Protein AF-A0A2G9S555-F1 (afdb_monomer_lite)

Foldseek 3Di:
DVVLVVCCVPVVDHSVVVVVQDADAEDPDDLVCQPHPNQALSYEYEDEPVRLVVQLDQPRLLSLLSSLLRHAYAYDYDPVPPVQDFDACQSVVLSNHLRDDGRLVFLDPNNQVQVQQCVPPPNPSDDDQDPLSNDSQDDLQDLVSLPPFFKKKKKKWFFKKAQFDDDDDAQFFKKKKKWKDHRPLQTDIDIFDTHPRDPGIDGGDGDMDIGIGSCLSTIKIKMWMWGQDPVRDTHTGWMAIHRSVPDDAAWDWGFTAHSSRHGDPRITITMGMDMDGLCPPVCVVLSVLLSVLSVLLVVLVVVLVVCVVVVHPDPVSVVSVVVNVVSVVVSVVSVVVVVVVVVVVVVVVVVVVVVVD

Radius of gyration: 24.09 Å; chains: 1; bounding box: 72×57×57 Å

Sequence (357 aa):
MQEGKIMERRKKIALELSELVVYCRPVPFDEEKIGTEKACYRDMSSFPETKAEKYANRSKGKKFLQYNRRQLSRVYPKGQRLDSSNYDPLAMWICGSQLVALNFQTPDKPMQLNQALFTLGGQCGYVLQPDIMRDDIFDPFDKNSLKIVEPITVQIQILGARHLPKNGRSIVCPFVEVEVCGSEFDNSKNKSDVVADNGLNPVWLMKEFVFDINNPEFAFLRFVVYEEDMFSDPNFLAQATFPVKALKTGYRSVPLRNSYSEELELAALLVHIEIANAKEEDDENLYTSIQQLRDRASELSNQVSSYERANNCDSRYQQRLDELRAAQERLLELTEVRNRKLMEKKRRDRQLMNKRN

Secondary structure (DSSP, 8-state):
-HHHHHHHHHH---HHHHTT-SS-EE----GGGTTSTT--TTEEEEEEHHHHTTTSSTTTHHHHHHHHTTSEEEEE--TT-TT-PPP-SHHHHHTT-SEE---TT--SHHHHHHHHHTTGGGGSS--PPPGGGGSTT--TT-GGG-TT---EEEEEEEEEEES----SSSPP-EEEEEEEEESTTT-EEEEPPPPTT-SSS-B---PEEEEEES-GGGEEEEEEEEEE-TTS-EEEEEEEEEEGGG---EEEEEEEE-TTSPEEEEEEEEEEEEEEETT-TTTHHHHHHHHHHHHHHHHHHHHHHHHHHTT--SHHHHHHHHHHHHHHHHHHHHHHHHHHHHHHHHHHHHHHHHT--

InterPro domains:
  IPR000008 C2 domain [PF00168] (154-250)
  IPR000008 C2 domain [PS50004] (133-258)
  IPR000008 C2 domain [SM00239] (153-256)
  IPR001192 Phosphoinositide phospholipase C family [PR00390] (72-93)
  IPR001192 Phosphoinositide phospholipase C family [PR00390] (93-111)
  IPR001192 Phosphoinositide phospholipase C family [PR00390] (242-252)
  IPR001192 Phosphoinositide phospholipase C family [PTHR10336] (8-276)
  IPR001711 Phospholipase C, phosphatidylinositol-specific, Y domain [PF00387] (17-131)
  IPR001711 Phospholipase C, phosphatidylinositol-specific, Y domain [PS50008] (17-134)
  IPR001711 Phospholipase C, phosphatidylinositol-specific, Y domain [SM00149] (17-134)
  IPR017946 PLC-like phosphodiesterase, TIM beta/alpha-barrel domain superfamily [G3DSA:3.20.20.190] (2-143)
  IPR017946 PLC-like phosphodiesterase, TIM beta/alpha-barrel domain superfamily [SSF51695] (4-143)
  IPR035892 C2 domain superfamily [G3DSA:2.60.40.150] (146-315)
  IPR035892 C2 domain superfamily [SSF49562] (153-275)

Organism: Aquarana catesbeiana (NCBI:txid8400)

pLDDT: mean 91.39, std 9.78, range [44.88, 98.88]

Structure (mmCIF, N/CA/C/O backbone):
data_AF-A0A2G9S555-F1
#
_entry.id   AF-A0A2G9S555-F1
#
loop_
_atom_site.group_PDB
_atom_site.id
_atom_site.type_symbol
_atom_site.label_atom_id
_atom_site.label_alt_id
_atom_site.label_comp_id
_atom_site.label_asym_id
_atom_site.label_entity_id
_atom_site.label_seq_id
_atom_site.pdbx_PDB_ins_code
_atom_site.Cartn_x
_atom_site.Cartn_y
_atom_site.Cartn_z
_atom_site.occupancy
_atom_site.B_iso_or_equiv
_atom_site.auth_seq_id
_atom_site.auth_comp_id
_atom_site.auth_asym_id
_atom_site.auth_atom_id
_atom_site.pdbx_PDB_model_num
ATOM 1 N N . MET A 1 1 ? -41.615 6.292 23.939 1.00 52.19 1 MET A N 1
ATOM 2 C CA . MET A 1 1 ? -42.255 7.595 23.624 1.00 52.19 1 MET A CA 1
ATOM 3 C C . MET A 1 1 ? -41.675 8.775 24.422 1.00 52.19 1 MET A C 1
ATOM 5 O O . MET A 1 1 ? -41.500 9.843 23.850 1.00 52.19 1 MET A O 1
ATOM 9 N N . GLN A 1 2 ? -41.347 8.618 25.714 1.00 54.16 2 GLN A N 1
ATOM 10 C CA . GLN A 1 2 ? -40.832 9.718 26.552 1.00 54.16 2 GLN A CA 1
ATOM 11 C C . GLN A 1 2 ? -39.331 10.015 26.344 1.00 54.16 2 GLN A C 1
ATOM 13 O O . GLN A 1 2 ? -38.959 11.182 26.276 1.00 54.16 2 GLN A O 1
ATOM 18 N N . GLU A 1 3 ? -38.487 8.997 26.124 1.00 55.47 3 GLU A N 1
ATOM 19 C CA . GLU A 1 3 ? -37.069 9.189 25.750 1.00 55.47 3 GLU A CA 1
ATOM 20 C C . GLU A 1 3 ? -36.891 9.855 24.376 1.00 55.47 3 GLU A C 1
ATOM 22 O O . GLU A 1 3 ? -36.027 10.719 24.220 1.00 55.47 3 GLU A O 1
ATOM 27 N N . GLY A 1 4 ? -37.754 9.526 23.407 1.00 56.09 4 GLY A N 1
ATOM 28 C CA . GLY A 1 4 ? -37.733 10.127 22.067 1.00 56.09 4 GLY A CA 1
ATOM 29 C C . GLY A 1 4 ? -37.921 11.646 22.104 1.00 56.09 4 GLY A C 1
ATOM 30 O O . GLY A 1 4 ? -37.097 12.386 21.574 1.00 56.09 4 GLY A O 1
ATOM 31 N N . LYS A 1 5 ? -38.913 12.124 22.870 1.00 56.00 5 LYS A N 1
ATOM 32 C CA . LYS A 1 5 ? -39.170 13.563 23.070 1.00 56.00 5 LYS A CA 1
ATOM 33 C C . LYS A 1 5 ? -38.036 14.291 23.811 1.00 56.00 5 LYS A C 1
ATOM 35 O O . LYS A 1 5 ? -37.876 15.501 23.656 1.00 56.00 5 LYS A O 1
ATOM 40 N N . ILE A 1 6 ? -37.246 13.588 24.633 1.00 58.44 6 ILE A N 1
ATOM 41 C CA . ILE A 1 6 ? -36.095 14.168 25.350 1.00 58.44 6 ILE A CA 1
ATOM 42 C C . ILE A 1 6 ? -34.893 14.327 24.410 1.00 58.44 6 ILE A C 1
ATOM 44 O O . ILE A 1 6 ? -34.240 15.374 24.438 1.00 58.44 6 ILE A O 1
ATOM 48 N N . MET A 1 7 ? -34.608 13.329 23.565 1.00 56.75 7 MET A N 1
ATOM 49 C CA . MET A 1 7 ? -33.550 13.433 22.549 1.00 56.75 7 MET A CA 1
ATOM 50 C C . MET A 1 7 ? -33.853 14.521 21.521 1.00 56.75 7 MET A C 1
ATOM 52 O O . MET A 1 7 ? -32.969 15.317 21.200 1.00 56.75 7 MET A O 1
ATOM 56 N N . GLU A 1 8 ? -35.106 14.614 21.088 1.00 59.03 8 GLU A N 1
ATOM 57 C CA . GLU A 1 8 ? -35.576 15.624 20.144 1.00 59.03 8 GLU A CA 1
ATOM 58 C C . GLU A 1 8 ? -35.379 17.048 20.685 1.00 59.03 8 GLU A C 1
ATOM 60 O O . GLU A 1 8 ? -34.827 17.912 20.006 1.00 59.03 8 GLU A O 1
ATOM 65 N N . ARG A 1 9 ? -35.693 17.279 21.966 1.00 59.50 9 ARG A N 1
ATOM 66 C CA . ARG A 1 9 ? -35.509 18.589 22.614 1.00 59.50 9 ARG A CA 1
ATOM 67 C C . ARG A 1 9 ? -34.052 18.941 22.917 1.00 59.50 9 ARG A C 1
ATOM 69 O O . ARG A 1 9 ? -33.683 20.107 22.804 1.00 59.50 9 ARG A O 1
ATOM 76 N N . ARG A 1 10 ? -33.218 17.974 23.325 1.00 65.88 10 ARG A N 1
ATOM 77 C CA . ARG A 1 10 ? -31.812 18.235 23.705 1.00 65.88 10 ARG A CA 1
ATOM 78 C C . ARG A 1 10 ? -30.853 18.280 22.522 1.00 65.88 10 ARG A C 1
ATOM 80 O O . ARG A 1 10 ? -29.934 19.091 22.534 1.00 65.88 10 ARG A O 1
ATOM 87 N N . LYS A 1 11 ? -31.023 17.391 21.543 1.00 67.94 11 LYS A N 1
ATOM 88 C CA . LYS A 1 11 ? -30.108 17.261 20.399 1.00 67.94 11 LYS A CA 1
ATOM 89 C C . LYS A 1 11 ? -30.669 17.840 19.103 1.00 67.94 11 LYS A C 1
ATOM 91 O O . LYS A 1 11 ? -29.917 17.921 18.140 1.00 67.94 11 LYS A O 1
ATOM 96 N N . LYS A 1 12 ? -31.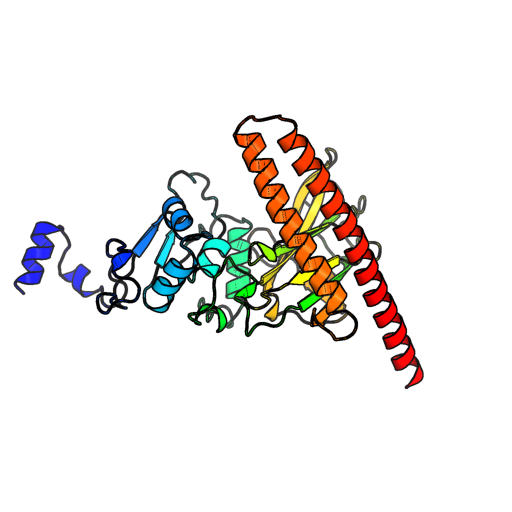942 18.262 19.082 1.00 83.00 12 LYS A N 1
ATOM 97 C CA . LYS A 1 12 ? -32.642 18.727 17.870 1.00 83.00 12 LYS A CA 1
ATOM 98 C C . LYS A 1 12 ? -32.609 17.680 16.747 1.00 83.00 12 LYS A C 1
ATOM 100 O O . LYS A 1 12 ? -32.403 18.018 15.588 1.00 83.00 12 LYS A O 1
ATOM 105 N N . ILE A 1 13 ? -32.767 16.405 17.107 1.00 86.62 13 ILE A N 1
ATOM 106 C CA . ILE A 1 13 ? -32.808 15.280 16.163 1.00 86.62 13 ILE A CA 1
ATOM 107 C C . ILE A 1 13 ? -34.239 14.751 16.130 1.00 86.62 13 ILE A C 1
ATOM 109 O O . ILE A 1 13 ? -34.754 14.359 17.176 1.00 86.62 13 ILE A O 1
ATOM 113 N N . ALA A 1 14 ? -34.855 14.741 14.947 1.00 90.50 14 ALA A N 1
ATOM 114 C CA . ALA A 1 14 ? -36.185 14.174 14.737 1.00 90.50 14 ALA A CA 1
ATOM 115 C C . ALA A 1 14 ? -36.200 12.681 15.098 1.00 90.50 14 ALA A C 1
ATOM 117 O O . ALA A 1 14 ? -35.266 11.943 14.755 1.00 90.50 14 ALA A O 1
ATOM 118 N N . LEU A 1 15 ? -37.244 12.238 15.799 1.00 89.06 15 LEU A N 1
ATOM 119 C CA . LEU A 1 15 ? -37.342 10.859 16.277 1.00 89.06 15 LEU A CA 1
ATOM 120 C C . LEU A 1 15 ? -37.369 9.868 15.108 1.00 89.06 15 LEU A C 1
ATOM 122 O O . LEU A 1 15 ? -36.671 8.860 15.150 1.00 89.06 15 LEU A O 1
ATOM 126 N N . GLU A 1 16 ? -38.080 10.217 14.040 1.00 92.88 16 GLU A N 1
ATOM 127 C CA . GLU A 1 16 ? -38.245 9.422 12.824 1.00 92.88 16 GLU A CA 1
ATOM 128 C C . GLU A 1 16 ? -36.896 9.127 12.160 1.00 92.88 16 GLU A C 1
ATOM 130 O O . GLU A 1 16 ? -36.665 8.024 11.677 1.00 92.88 16 GLU A O 1
ATOM 135 N N . LEU A 1 17 ? -35.967 10.093 12.179 1.00 93.00 17 LEU A N 1
ATOM 136 C CA . LEU A 1 17 ? -34.609 9.891 11.672 1.00 93.00 17 LEU A CA 1
ATOM 137 C C . LEU A 1 17 ? -33.762 9.056 12.642 1.00 93.00 17 LEU A C 1
ATOM 139 O O . LEU A 1 17 ? -32.965 8.223 12.213 1.00 93.00 17 LEU A O 1
ATOM 143 N N . SER A 1 18 ? -33.924 9.267 13.951 1.00 91.50 18 SER A N 1
ATOM 144 C CA . SER A 1 18 ? -33.181 8.525 14.974 1.00 91.50 18 SER A CA 1
ATOM 145 C C . SER A 1 18 ? -33.532 7.035 14.992 1.00 91.50 18 SER A C 1
ATOM 147 O O . SER A 1 18 ? -32.655 6.218 15.270 1.00 91.50 18 SER A O 1
ATOM 149 N N . GLU A 1 19 ? -34.785 6.677 14.716 1.00 93.75 19 GLU A N 1
ATOM 150 C CA . GLU A 1 19 ? -35.260 5.288 14.697 1.00 93.75 19 GLU A CA 1
ATOM 151 C C . GLU A 1 19 ? -34.638 4.459 13.560 1.00 93.75 19 GLU A C 1
ATOM 153 O O . GLU A 1 19 ? -34.523 3.241 13.686 1.00 93.75 19 GLU A O 1
ATOM 158 N N . LEU A 1 20 ? -34.138 5.104 12.497 1.00 96.62 20 LEU A N 1
ATOM 159 C CA . LEU A 1 20 ? -33.436 4.431 11.396 1.00 96.62 20 LEU A CA 1
ATOM 160 C C . LEU A 1 20 ? -32.017 3.960 11.776 1.00 96.62 20 LEU A C 1
ATOM 162 O O . LEU A 1 20 ? -31.426 3.134 11.077 1.00 96.62 20 LEU A O 1
ATOM 166 N N . VAL A 1 21 ? -31.443 4.459 12.877 1.00 96.44 21 VAL A N 1
ATOM 167 C CA . VAL A 1 21 ? -30.054 4.176 13.276 1.00 96.44 21 VAL A CA 1
ATOM 168 C C . VAL A 1 21 ? -29.985 2.953 14.199 1.00 96.44 21 VAL A C 1
ATOM 170 O O . VAL A 1 21 ? -29.925 3.067 15.423 1.00 96.44 21 VAL A O 1
ATOM 173 N N . VAL A 1 22 ? -29.968 1.758 13.599 1.00 96.12 22 VAL A N 1
ATOM 174 C CA . VAL A 1 22 ? -29.965 0.475 14.333 1.00 96.12 22 VAL A CA 1
ATOM 175 C C . VAL A 1 22 ? -28.565 0.056 14.788 1.00 96.12 22 VAL A C 1
ATOM 177 O O . VAL A 1 22 ? -28.326 -0.119 15.986 1.00 96.12 22 VAL A O 1
ATOM 180 N N . TYR A 1 23 ? -27.649 -0.138 13.831 1.00 96.69 23 TYR A N 1
ATOM 181 C CA . TYR A 1 23 ? -26.278 -0.572 14.101 1.00 96.69 23 TYR A CA 1
ATOM 182 C C . TYR A 1 23 ? -25.391 0.634 14.278 1.00 96.69 23 TYR A C 1
ATOM 184 O O . TYR A 1 23 ? -25.252 1.021 15.416 1.00 96.69 23 TYR A O 1
ATOM 192 N N . CYS A 1 24 ? -24.889 1.241 13.199 1.00 97.75 24 CYS A N 1
ATOM 193 C CA . CYS A 1 24 ? -23.917 2.339 13.149 1.00 97.75 24 CYS A CA 1
ATOM 194 C C . CYS A 1 24 ? -24.314 3.604 13.943 1.00 97.75 24 CYS A C 1
ATOM 196 O O . CYS A 1 24 ? -24.547 4.663 13.363 1.00 97.75 24 CYS A O 1
ATOM 198 N N . ARG A 1 25 ? -24.382 3.512 15.275 1.00 97.56 25 ARG A N 1
ATOM 199 C CA . ARG A 1 25 ? -24.760 4.601 16.178 1.00 97.56 25 ARG A CA 1
ATOM 200 C C . ARG A 1 25 ? -23.534 5.477 16.427 1.00 97.56 25 ARG A C 1
ATOM 202 O O . ARG A 1 25 ? -22.590 5.012 17.069 1.00 97.56 25 ARG A O 1
ATOM 209 N N . PRO A 1 26 ? -23.509 6.730 15.944 1.00 96.94 26 PRO A N 1
ATOM 210 C CA . PRO A 1 26 ? -22.349 7.589 16.119 1.00 96.94 26 PRO A CA 1
ATOM 211 C C . PRO A 1 26 ? -22.260 8.075 17.570 1.00 96.94 26 PRO A C 1
ATOM 213 O O . PRO A 1 26 ? -23.149 8.775 18.063 1.00 96.94 26 PRO A O 1
ATOM 216 N N . VAL A 1 27 ? -21.165 7.733 18.249 1.00 96.69 27 VAL A N 1
ATOM 217 C CA . VAL A 1 27 ? -20.887 8.154 19.630 1.00 96.69 27 VAL A CA 1
ATOM 218 C C . VAL A 1 27 ? -19.493 8.778 19.757 1.00 96.69 27 VAL A C 1
ATOM 220 O O . VAL A 1 27 ? -18.599 8.470 18.956 1.00 96.69 27 VAL A O 1
ATOM 223 N N . PRO A 1 28 ? -19.265 9.640 20.767 1.00 97.00 28 PRO A N 1
ATOM 224 C CA . PRO A 1 28 ? -17.921 10.076 21.119 1.00 97.00 28 PRO A CA 1
ATOM 225 C C . PRO A 1 28 ? -17.023 8.874 21.414 1.00 97.00 28 PRO A C 1
ATOM 227 O O . PRO A 1 28 ? -17.419 7.961 22.138 1.00 97.00 28 PRO A O 1
ATOM 230 N N . PHE A 1 29 ? -15.819 8.891 20.849 1.00 97.62 29 PHE A N 1
ATOM 231 C CA . PHE A 1 29 ? -14.823 7.862 21.116 1.00 97.62 29 PHE A CA 1
ATOM 232 C C . PHE A 1 29 ? -14.359 7.920 22.573 1.00 97.62 29 PHE A C 1
ATOM 234 O O . PHE A 1 29 ? -14.045 9.001 23.073 1.00 97.62 29 PHE A O 1
ATOM 241 N N . ASP A 1 30 ? -14.284 6.755 23.208 1.00 95.94 30 ASP A N 1
ATOM 242 C CA . ASP A 1 30 ? -13.906 6.577 24.604 1.00 95.94 30 ASP A CA 1
ATOM 243 C C . ASP A 1 30 ? -12.941 5.389 24.709 1.00 95.94 30 ASP A C 1
ATOM 245 O O . ASP A 1 30 ? -13.324 4.232 24.521 1.00 95.94 30 ASP A O 1
ATOM 249 N N . GLU A 1 31 ? -11.670 5.701 24.955 1.00 95.38 31 GLU A N 1
ATOM 250 C CA . GLU A 1 31 ? -10.574 4.731 24.979 1.00 95.38 31 GLU A CA 1
ATOM 251 C C . GLU A 1 31 ? -10.680 3.767 26.173 1.00 95.38 31 GLU A C 1
ATOM 253 O O . GLU A 1 31 ? -10.271 2.609 26.070 1.00 95.38 31 GLU A O 1
ATOM 258 N N . GLU A 1 32 ? -11.297 4.199 27.278 1.00 95.81 32 GLU A N 1
ATOM 259 C CA . GLU A 1 32 ? -11.425 3.404 28.506 1.00 95.81 32 GLU A CA 1
ATOM 260 C C . GLU A 1 32 ? -12.433 2.258 28.356 1.00 95.81 32 GLU A C 1
ATOM 262 O O . GLU A 1 32 ? -12.350 1.248 29.056 1.00 95.81 32 GLU A O 1
ATOM 267 N N . LYS A 1 33 ? -13.379 2.371 27.415 1.00 95.94 33 LYS A N 1
ATOM 268 C CA . LYS A 1 33 ? -14.368 1.314 27.152 1.00 95.94 33 LYS A CA 1
ATOM 269 C C . LYS A 1 33 ? -13.791 0.126 26.391 1.00 95.94 33 LYS A C 1
ATOM 271 O O . LYS A 1 33 ? -14.386 -0.954 26.427 1.00 95.94 33 LYS A O 1
ATOM 276 N N . ILE A 1 34 ? -12.671 0.300 25.695 1.00 96.50 34 ILE A N 1
ATOM 277 C CA . ILE A 1 34 ? -12.108 -0.717 24.803 1.00 96.50 34 ILE A CA 1
ATOM 278 C C . ILE A 1 34 ? -11.722 -1.968 25.602 1.00 96.50 34 ILE A C 1
ATOM 280 O O . ILE A 1 34 ? -10.878 -1.909 26.499 1.00 96.50 34 ILE A O 1
ATOM 284 N N . GLY A 1 35 ? -12.292 -3.115 25.222 1.00 93.81 35 GLY A N 1
ATOM 285 C CA . GLY A 1 35 ? -12.060 -4.403 25.886 1.00 93.81 35 GLY A CA 1
ATOM 286 C C . GLY A 1 35 ? -12.919 -4.639 27.133 1.00 93.81 35 GLY A C 1
ATOM 287 O O . GLY A 1 35 ? -12.748 -5.651 27.798 1.00 93.81 35 GLY A O 1
ATOM 288 N N . THR A 1 36 ? -13.852 -3.736 27.447 1.00 96.19 36 THR A N 1
ATOM 289 C CA . THR A 1 36 ? -14.771 -3.873 28.589 1.00 96.19 36 THR A CA 1
ATOM 290 C C . THR A 1 36 ? -16.175 -4.283 28.136 1.00 96.19 36 THR A C 1
ATOM 292 O O . THR A 1 36 ? -16.521 -4.212 26.954 1.00 96.19 36 THR A O 1
ATOM 295 N N . GLU A 1 37 ? -17.037 -4.650 29.083 1.00 93.44 37 GLU A N 1
ATOM 296 C CA . GLU A 1 37 ? -18.462 -4.913 28.829 1.00 93.44 37 GLU A CA 1
ATOM 297 C C . GLU A 1 37 ? -19.227 -3.670 28.347 1.00 93.44 37 GLU A C 1
ATOM 299 O O . GLU A 1 37 ? -20.256 -3.793 27.684 1.00 93.44 37 GLU A O 1
ATOM 304 N N . LYS A 1 38 ? -18.697 -2.467 28.617 1.00 94.56 38 LYS A N 1
ATOM 305 C CA . LYS A 1 38 ? -19.286 -1.194 28.175 1.00 94.56 38 LYS A CA 1
ATOM 306 C C . LYS A 1 38 ? -19.129 -0.955 26.668 1.00 94.56 38 LYS A C 1
ATOM 308 O O . LYS A 1 38 ? -19.784 -0.058 26.138 1.00 94.56 38 LYS A O 1
ATOM 313 N N . ALA A 1 39 ? -18.269 -1.709 25.978 1.00 95.62 39 ALA A N 1
ATOM 314 C CA . ALA A 1 39 ? -18.120 -1.622 24.528 1.00 95.62 39 ALA A CA 1
ATOM 315 C C . ALA A 1 39 ? -19.341 -2.234 23.821 1.00 95.62 39 ALA A C 1
ATOM 317 O O . ALA A 1 39 ? -19.578 -3.444 23.876 1.00 95.62 39 ALA A O 1
ATOM 318 N N . CYS A 1 40 ? -20.118 -1.407 23.120 1.00 96.94 40 CYS A N 1
ATOM 319 C CA . CYS A 1 40 ? -21.289 -1.854 22.371 1.00 96.94 40 CYS A CA 1
ATOM 320 C C . CYS A 1 40 ? -20.960 -1.992 20.881 1.00 96.94 40 CYS A C 1
ATOM 322 O O . CYS A 1 40 ? -20.558 -1.019 20.256 1.00 96.94 40 CYS A O 1
ATOM 324 N N . TYR A 1 41 ? -21.201 -3.166 20.287 1.00 97.25 41 TYR A N 1
ATOM 325 C CA . TYR A 1 41 ? -20.906 -3.438 18.868 1.00 97.25 41 TYR A CA 1
ATOM 326 C C . TYR A 1 41 ? -21.725 -2.590 17.878 1.00 97.25 41 TYR A C 1
ATOM 328 O O . TYR A 1 41 ? -21.387 -2.501 16.704 1.00 97.25 41 TYR A O 1
ATOM 336 N N . ARG A 1 42 ? -22.826 -1.985 18.340 1.00 98.00 42 ARG A N 1
ATOM 337 C CA . ARG A 1 42 ? -23.629 -1.037 17.553 1.00 98.00 42 ARG A CA 1
ATOM 338 C C . ARG A 1 42 ? -22.951 0.340 17.523 1.00 98.00 42 ARG A C 1
ATOM 340 O O . ARG A 1 42 ? -22.988 1.062 16.538 1.00 98.00 42 ARG A O 1
ATOM 347 N N . ASP A 1 43 ? -22.262 0.712 18.590 1.00 98.25 43 ASP A N 1
ATOM 348 C CA . ASP A 1 43 ? -21.658 2.034 18.663 1.00 98.25 43 ASP A CA 1
ATOM 349 C C . ASP A 1 43 ? -20.423 2.128 17.766 1.00 98.25 43 ASP A C 1
ATOM 351 O O . ASP A 1 43 ? -19.567 1.241 17.765 1.00 98.25 43 ASP A O 1
ATOM 355 N N . MET A 1 44 ? -20.306 3.237 17.041 1.00 98.50 44 MET A N 1
ATOM 356 C CA . MET A 1 44 ? -19.164 3.537 16.186 1.00 98.50 44 MET A CA 1
ATOM 357 C C . MET A 1 44 ? -18.688 4.976 16.377 1.00 98.50 44 MET A C 1
ATOM 359 O O . MET A 1 44 ? -19.453 5.857 16.780 1.00 98.50 44 MET A O 1
ATOM 363 N N . SER A 1 45 ? -17.428 5.237 16.040 1.00 98.62 45 SER A N 1
ATOM 364 C CA . SER A 1 45 ? -16.845 6.578 16.115 1.00 98.62 45 SER A CA 1
ATOM 365 C C . SER A 1 45 ? -16.222 6.994 14.785 1.00 98.62 45 SER A C 1
ATOM 367 O O . SER A 1 45 ? -15.677 6.179 14.043 1.00 98.62 45 SER A O 1
ATOM 369 N N . SER A 1 46 ? -16.320 8.289 14.478 1.00 98.62 46 SER A N 1
ATOM 370 C CA . SER A 1 46 ? -15.675 8.896 13.312 1.00 98.62 46 SER A CA 1
ATOM 371 C C . SER A 1 46 ? -14.484 9.750 13.739 1.00 98.62 46 SER A C 1
ATOM 373 O O . SER A 1 46 ? -14.550 10.460 14.746 1.00 98.62 46 SER A O 1
ATOM 375 N N . PHE A 1 47 ? -13.409 9.701 12.960 1.00 98.50 47 PHE A N 1
ATOM 376 C CA . PHE A 1 47 ? -12.135 10.344 13.248 1.00 98.50 47 PHE A CA 1
ATOM 377 C C . PHE A 1 47 ? -11.666 11.129 12.018 1.00 98.50 47 PHE A C 1
ATOM 379 O O . PHE A 1 47 ? -11.554 10.540 10.943 1.00 98.50 47 PHE A O 1
ATOM 386 N N . PRO A 1 48 ? -11.345 12.427 12.142 1.00 98.25 48 PRO A N 1
ATOM 387 C CA . PRO A 1 48 ? -10.507 13.066 11.134 1.00 98.25 48 PRO A CA 1
ATOM 388 C C . PRO A 1 48 ? -9.125 12.392 11.130 1.00 98.25 48 PRO A C 1
ATOM 390 O O . PRO A 1 48 ? -8.670 11.953 12.192 1.00 98.25 48 PRO A O 1
ATOM 393 N N . GLU A 1 49 ? -8.446 12.344 9.978 1.00 97.75 49 GLU A N 1
ATOM 394 C CA . GLU A 1 49 ? -7.135 11.677 9.817 1.00 97.75 49 GLU A CA 1
ATOM 395 C C . GLU A 1 49 ? -6.142 12.051 10.935 1.00 97.75 49 GLU A C 1
ATOM 397 O O . GLU A 1 49 ? -5.576 11.178 11.582 1.00 97.75 49 GLU A O 1
ATOM 402 N N . THR A 1 50 ? -6.067 13.336 11.300 1.00 97.31 50 THR A N 1
ATOM 403 C CA . THR A 1 50 ? -5.149 13.858 12.329 1.00 97.31 50 THR A CA 1
ATOM 404 C C . THR A 1 50 ? -5.439 13.343 13.737 1.00 97.31 50 THR A C 1
ATOM 406 O O . THR A 1 50 ? -4.562 13.329 14.602 1.00 97.31 50 THR A O 1
ATOM 409 N N . LYS A 1 51 ? -6.687 12.948 14.015 1.00 97.69 51 LYS A N 1
ATOM 410 C CA . LYS A 1 51 ? -7.060 12.294 15.272 1.00 97.69 51 LYS A CA 1
ATOM 411 C C . LYS A 1 51 ? -6.810 10.793 15.183 1.00 97.69 51 LYS A C 1
ATOM 413 O O . LYS A 1 51 ? -6.366 10.221 16.172 1.00 97.69 51 LYS A O 1
ATOM 418 N N . ALA A 1 52 ? -7.082 10.173 14.037 1.00 97.88 52 ALA A N 1
ATOM 419 C CA . ALA A 1 52 ? -6.837 8.751 13.822 1.00 97.88 52 ALA A CA 1
ATOM 420 C C . ALA A 1 52 ? -5.340 8.411 13.937 1.00 97.88 52 ALA A C 1
ATOM 422 O O . ALA A 1 52 ? -4.997 7.465 14.634 1.00 97.88 52 ALA A O 1
ATOM 423 N N . GLU A 1 53 ? -4.447 9.245 13.395 1.00 97.00 53 GLU A N 1
ATOM 424 C CA . GLU A 1 53 ? -2.979 9.121 13.509 1.00 97.00 53 GLU A CA 1
ATOM 425 C C . GLU A 1 53 ? -2.479 9.084 14.969 1.00 97.00 53 GLU A C 1
ATOM 427 O O . GLU A 1 53 ? -1.491 8.424 15.294 1.00 97.00 53 GLU A O 1
ATOM 432 N N . LYS A 1 54 ? -3.191 9.732 15.903 1.00 97.25 54 LYS A N 1
ATOM 433 C CA . LYS A 1 54 ? -2.865 9.667 17.343 1.00 97.25 54 LYS A CA 1
ATOM 434 C C . LYS A 1 54 ? -3.145 8.298 17.964 1.00 97.25 54 LYS A C 1
ATOM 436 O O . LYS A 1 54 ? -2.617 8.016 19.038 1.00 97.25 54 LYS A O 1
ATOM 441 N N . TYR A 1 55 ? -3.953 7.466 17.311 1.00 97.62 55 TYR A N 1
ATOM 442 C CA . TYR A 1 55 ? -4.255 6.096 17.725 1.00 97.62 55 TYR A CA 1
ATOM 443 C C . TYR A 1 55 ? -3.554 5.057 16.839 1.00 97.62 55 TYR A C 1
ATOM 445 O O . TYR A 1 55 ? -3.110 4.033 17.346 1.00 97.62 55 TYR A O 1
ATOM 453 N N . ALA A 1 56 ? -3.400 5.334 15.544 1.00 97.00 56 ALA A N 1
ATOM 454 C CA . ALA A 1 56 ? -2.711 4.497 14.567 1.00 97.00 56 ALA A CA 1
ATOM 455 C C . ALA A 1 56 ? -1.192 4.746 14.573 1.00 97.00 56 ALA A C 1
ATOM 457 O O . ALA A 1 56 ? -0.618 5.246 13.612 1.00 97.00 56 ALA A O 1
ATOM 458 N N . ASN A 1 57 ? -0.541 4.434 15.694 1.00 95.19 57 ASN A N 1
ATOM 459 C CA . ASN A 1 57 ? 0.911 4.536 15.857 1.00 95.19 57 ASN A CA 1
ATOM 460 C C . ASN A 1 57 ? 1.435 3.460 16.815 1.00 95.19 57 ASN A C 1
ATOM 462 O O . ASN A 1 57 ? 0.654 2.798 17.497 1.00 95.19 57 ASN A O 1
ATOM 466 N N . ARG A 1 58 ? 2.762 3.357 16.947 1.00 93.94 58 ARG A N 1
ATOM 467 C CA . ARG A 1 58 ? 3.449 2.350 17.779 1.00 93.94 58 ARG A CA 1
ATOM 468 C C . ARG A 1 58 ? 2.955 2.246 19.226 1.00 93.94 58 ARG A C 1
ATOM 470 O O . ARG A 1 58 ? 3.037 1.181 19.816 1.00 93.94 58 ARG A O 1
ATOM 477 N N . SER A 1 59 ? 2.456 3.336 19.815 1.00 94.69 59 SER A N 1
ATOM 478 C CA . SER A 1 59 ? 2.021 3.351 21.220 1.00 94.69 59 SER A CA 1
ATOM 479 C C . SER A 1 59 ? 0.578 2.885 21.430 1.00 94.69 59 SER A C 1
ATOM 481 O O . SER A 1 59 ? 0.262 2.299 22.463 1.00 94.69 59 SER A O 1
ATOM 483 N N . LYS A 1 60 ? -0.312 3.157 20.467 1.00 96.69 60 LYS A N 1
ATOM 484 C CA . LYS A 1 60 ? -1.766 2.962 20.614 1.00 96.69 60 LYS A CA 1
ATOM 485 C C . LYS A 1 60 ? -2.378 2.041 19.562 1.00 96.69 60 LYS A C 1
ATOM 487 O O . LYS A 1 60 ? -3.532 1.644 19.716 1.00 96.69 60 LYS A O 1
ATOM 492 N N . GLY A 1 61 ? -1.611 1.647 18.549 1.00 96.75 61 GLY A N 1
ATOM 493 C CA . GLY A 1 61 ? -2.059 0.861 17.402 1.00 96.75 61 GLY A CA 1
ATOM 494 C C . GLY A 1 61 ? -2.734 -0.437 17.805 1.00 96.75 61 GLY A C 1
ATOM 495 O O . GLY A 1 61 ? -3.862 -0.701 17.395 1.00 96.75 61 GLY A O 1
ATOM 496 N N . LYS A 1 62 ? -2.102 -1.194 18.708 1.00 96.44 62 LYS A N 1
ATOM 497 C CA . LYS A 1 62 ? -2.672 -2.423 19.270 1.00 96.44 62 LYS A CA 1
ATOM 498 C C . LYS A 1 62 ? -4.007 -2.190 19.986 1.00 96.44 62 LYS A C 1
ATOM 500 O O . LYS A 1 62 ? -4.948 -2.968 19.829 1.00 96.44 62 LYS A O 1
ATOM 505 N N . LYS A 1 63 ? -4.131 -1.094 20.743 1.00 97.12 63 LYS A N 1
ATOM 506 C CA . LYS A 1 63 ? -5.377 -0.735 21.441 1.00 97.12 63 LYS A CA 1
ATOM 507 C C . LYS A 1 63 ? -6.470 -0.303 20.459 1.00 97.12 63 LYS A C 1
ATOM 509 O O . LYS A 1 63 ? -7.632 -0.663 20.639 1.00 97.12 63 LYS A O 1
ATOM 514 N N . PHE A 1 64 ? -6.105 0.419 19.400 1.00 98.12 64 PHE A N 1
ATOM 515 C CA . PHE A 1 64 ? -7.034 0.808 18.340 1.00 98.12 64 PHE A CA 1
ATOM 516 C C . PHE A 1 64 ? -7.505 -0.401 17.518 1.00 98.12 64 PHE A C 1
ATOM 518 O O . PHE A 1 64 ? -8.691 -0.515 17.215 1.00 98.12 64 PHE A O 1
ATOM 525 N N . LEU A 1 65 ? -6.619 -1.366 17.269 1.00 97.94 65 LEU A N 1
ATOM 526 C CA . LEU A 1 65 ? -6.976 -2.649 16.674 1.00 97.94 65 LEU A CA 1
ATOM 527 C C . LEU A 1 65 ? -7.959 -3.434 17.553 1.00 97.94 65 LEU A C 1
ATOM 529 O O . LEU A 1 65 ? -8.969 -3.923 17.051 1.00 97.94 65 LEU A O 1
ATOM 533 N N . GLN A 1 66 ? -7.735 -3.478 18.872 1.00 97.75 66 GLN A N 1
ATOM 534 C CA . GLN A 1 66 ? -8.677 -4.092 19.815 1.00 97.75 66 GLN A CA 1
ATOM 535 C C . GLN A 1 66 ? -10.075 -3.450 19.741 1.00 97.75 66 GLN A C 1
ATOM 537 O O . GLN A 1 66 ? -11.080 -4.161 19.778 1.00 97.75 66 GLN A O 1
ATOM 542 N N . TYR A 1 67 ? -10.159 -2.122 19.609 1.00 98.12 67 TYR A N 1
ATOM 543 C CA . TYR A 1 67 ? -11.432 -1.426 19.384 1.00 98.12 67 TYR A CA 1
ATOM 544 C C . TYR A 1 67 ? -12.106 -1.890 18.086 1.00 98.12 67 TYR A C 1
ATOM 546 O O . TYR A 1 67 ? -13.282 -2.267 18.096 1.00 98.12 67 TYR A O 1
ATOM 554 N N . ASN A 1 68 ? -11.347 -1.936 16.990 1.00 98.31 68 ASN A N 1
ATOM 555 C CA . ASN A 1 68 ? -11.865 -2.258 15.662 1.00 98.31 68 ASN A CA 1
ATOM 556 C C . ASN A 1 68 ? -12.295 -3.724 15.478 1.00 98.31 68 ASN A C 1
ATOM 558 O O . ASN A 1 68 ? -13.066 -4.030 14.572 1.00 98.31 68 ASN A O 1
ATOM 562 N N . ARG A 1 69 ? -11.881 -4.641 16.360 1.00 97.50 69 ARG A N 1
ATOM 563 C CA . ARG A 1 69 ? -12.399 -6.024 16.359 1.00 97.50 69 ARG A CA 1
ATOM 564 C C . ARG A 1 69 ? -13.868 -6.122 16.760 1.00 97.50 69 ARG A C 1
ATOM 566 O O . ARG A 1 69 ? -14.532 -7.087 16.394 1.00 97.50 69 ARG A O 1
ATOM 573 N N . ARG A 1 70 ? -14.374 -5.154 17.533 1.00 96.88 70 ARG A N 1
ATOM 574 C CA . ARG A 1 70 ? -15.741 -5.181 18.083 1.00 96.88 70 ARG A CA 1
ATOM 575 C C . ARG A 1 70 ? -16.620 -4.030 17.602 1.00 96.88 70 ARG A C 1
ATOM 577 O O . ARG A 1 70 ? -17.836 -4.191 17.564 1.00 96.88 70 ARG A O 1
ATOM 584 N N . GLN A 1 71 ? -16.032 -2.881 17.286 1.00 98.44 71 GLN A N 1
ATOM 585 C CA . GLN A 1 71 ? -16.735 -1.660 16.890 1.00 98.44 71 GLN A CA 1
ATOM 586 C C . GLN A 1 71 ? -16.199 -1.128 15.560 1.00 98.44 71 GLN A C 1
ATOM 588 O O . GLN A 1 71 ? -15.078 -1.434 15.163 1.00 98.44 71 GLN A O 1
ATOM 593 N N . LEU A 1 72 ? -16.998 -0.315 14.868 1.00 98.75 72 LEU A N 1
ATOM 594 C CA . LEU A 1 72 ? -16.578 0.310 13.614 1.00 98.75 72 LEU A CA 1
ATOM 595 C C . LEU A 1 72 ? -15.876 1.648 13.880 1.00 98.75 72 LEU A C 1
ATOM 597 O O . LEU A 1 72 ? -16.370 2.477 14.649 1.00 98.75 72 LEU A O 1
ATOM 601 N N . SER A 1 73 ? -14.771 1.903 13.180 1.00 98.75 73 SER A N 1
ATOM 602 C CA . SER A 1 73 ? -14.209 3.247 13.026 1.00 98.75 73 SER A CA 1
ATOM 603 C C . SER A 1 73 ? -14.379 3.743 11.597 1.00 98.75 73 SER A C 1
ATOM 605 O O . SER A 1 73 ? -14.159 3.010 10.631 1.00 98.75 73 SER A O 1
ATOM 607 N N . ARG A 1 74 ? -14.744 5.023 11.471 1.00 98.88 74 ARG A N 1
ATOM 608 C CA . ARG A 1 74 ? -14.713 5.749 10.200 1.00 98.88 74 ARG A CA 1
ATOM 609 C C . ARG A 1 74 ? -13.627 6.807 10.223 1.00 98.88 74 ARG A C 1
ATOM 611 O O . ARG A 1 74 ? -13.697 7.721 11.041 1.00 98.88 74 ARG A O 1
ATOM 618 N N . VAL A 1 75 ? -12.666 6.720 9.315 1.00 98.81 75 VAL A N 1
ATOM 619 C CA . VAL A 1 75 ? -11.616 7.734 9.143 1.00 98.81 75 VAL A CA 1
ATOM 620 C C . VAL A 1 75 ? -11.932 8.561 7.904 1.00 98.81 75 VAL A C 1
ATOM 622 O O . VAL A 1 75 ? -12.468 8.032 6.934 1.00 98.81 75 VAL A O 1
ATOM 625 N N . TYR A 1 76 ? -11.685 9.869 7.947 1.00 98.62 76 TYR A N 1
ATOM 626 C CA . TYR A 1 76 ? -11.932 10.760 6.812 1.00 98.62 76 TYR A CA 1
ATOM 627 C C . TYR A 1 76 ? -10.864 11.859 6.697 1.00 98.62 76 TYR A C 1
ATOM 629 O O . TYR A 1 76 ? -10.257 12.219 7.715 1.00 98.62 76 TYR A O 1
ATOM 637 N N . PRO A 1 77 ? -10.645 12.414 5.486 1.00 98.38 77 PRO A N 1
ATOM 638 C CA . PRO A 1 77 ? -9.603 13.408 5.258 1.00 98.38 77 PRO A CA 1
ATOM 639 C C . PRO A 1 77 ? -9.819 14.675 6.091 1.00 98.38 77 PRO A C 1
ATOM 641 O O . PRO A 1 77 ? -10.956 15.082 6.352 1.00 98.38 77 PRO A O 1
ATOM 644 N N . LYS A 1 78 ? -8.733 15.329 6.515 1.00 96.88 78 LYS A N 1
ATOM 645 C CA . LYS A 1 78 ? -8.836 16.615 7.229 1.00 96.88 78 LYS A CA 1
ATOM 646 C C . LYS A 1 78 ? -9.369 17.722 6.314 1.00 96.88 78 LYS A C 1
ATOM 648 O O . LYS A 1 78 ? -9.079 17.750 5.121 1.00 96.88 78 LYS A O 1
ATOM 653 N N . GLY A 1 79 ? -10.061 18.700 6.900 1.00 95.25 79 GLY A N 1
ATOM 654 C CA . GLY A 1 79 ? -10.662 19.812 6.152 1.00 95.25 79 GLY A CA 1
ATOM 655 C C . GLY A 1 79 ? -9.664 20.710 5.409 1.00 95.25 79 GLY A C 1
ATOM 656 O O . GLY A 1 79 ? -10.060 21.414 4.492 1.00 95.25 79 GLY A O 1
ATOM 657 N N . GLN A 1 80 ? -8.374 20.684 5.767 1.00 97.00 80 GLN A N 1
ATOM 658 C CA . GLN A 1 80 ? -7.330 21.452 5.076 1.00 97.00 80 GLN A CA 1
ATOM 659 C C . GLN A 1 80 ? -6.965 20.894 3.690 1.00 97.00 80 GLN A C 1
ATOM 661 O O . GLN A 1 80 ? -6.272 21.574 2.939 1.00 97.00 80 GLN A O 1
ATOM 666 N N . ARG A 1 81 ? -7.407 19.681 3.335 1.00 97.00 81 ARG A N 1
ATOM 667 C CA . ARG A 1 81 ? -7.191 19.083 2.007 1.00 97.00 81 ARG A CA 1
ATOM 668 C C . ARG A 1 81 ? -8.205 19.628 1.003 1.00 97.00 81 ARG A C 1
ATOM 670 O O . ARG A 1 81 ? -9.087 18.916 0.532 1.00 97.00 81 ARG A O 1
ATOM 677 N N . LEU A 1 82 ? -8.102 20.928 0.729 1.00 96.69 82 LEU A N 1
ATOM 678 C CA . LEU A 1 82 ? -8.986 21.650 -0.196 1.00 96.69 82 LEU A CA 1
ATOM 679 C C . LEU A 1 82 ? -8.856 21.141 -1.640 1.00 96.69 82 LEU A C 1
ATOM 681 O O . LEU A 1 82 ? -9.803 21.226 -2.414 1.00 96.69 82 LEU A O 1
ATOM 685 N N . ASP A 1 83 ? -7.699 20.569 -1.973 1.00 97.25 83 ASP A N 1
ATOM 686 C CA . ASP A 1 83 ? -7.394 19.904 -3.241 1.00 97.25 83 ASP A CA 1
ATOM 687 C C . ASP A 1 83 ? -8.000 18.496 -3.359 1.00 97.25 83 ASP A C 1
ATOM 689 O O . ASP A 1 83 ? -7.818 17.829 -4.372 1.00 97.25 83 ASP A O 1
ATOM 693 N N . SER A 1 84 ? -8.721 18.032 -2.332 1.00 97.62 84 SER A N 1
ATOM 694 C CA . SER A 1 84 ? -9.232 16.663 -2.231 1.00 97.62 84 SER A CA 1
ATOM 695 C C . SER A 1 84 ? -8.149 15.576 -2.232 1.00 97.62 84 SER A C 1
ATOM 697 O O . SER A 1 84 ? -8.459 14.417 -2.513 1.00 97.62 84 SER A O 1
ATOM 699 N N . SER A 1 85 ? -6.900 15.892 -1.880 1.00 98.31 85 SER A N 1
ATOM 700 C CA . SER A 1 85 ? -5.861 14.871 -1.683 1.00 98.31 85 SER A CA 1
ATOM 701 C C . SER A 1 85 ? -6.287 13.822 -0.650 1.00 98.31 85 SER A C 1
ATOM 703 O O . SER A 1 85 ? -7.083 14.101 0.253 1.00 98.31 85 SER A O 1
ATOM 705 N N . ASN A 1 86 ? -5.762 12.604 -0.759 1.00 98.62 86 ASN A N 1
ATOM 706 C CA . ASN A 1 86 ? -5.993 11.548 0.222 1.00 98.62 86 ASN A CA 1
ATOM 707 C C . ASN A 1 86 ? -4.833 11.405 1.218 1.00 98.62 86 ASN A C 1
ATOM 709 O O . ASN A 1 86 ? -3.689 11.793 0.965 1.00 98.62 86 ASN A O 1
ATOM 713 N N . TYR A 1 87 ? -5.144 10.847 2.387 1.00 98.25 87 TYR A N 1
ATOM 714 C CA . TYR A 1 87 ? -4.158 10.347 3.348 1.00 98.25 87 TYR A CA 1
ATOM 715 C C . TYR A 1 87 ? -3.802 8.890 3.031 1.00 98.25 87 TYR A C 1
ATOM 717 O O . TYR A 1 87 ? -4.498 8.237 2.257 1.00 98.25 87 TYR A O 1
ATOM 725 N N . ASP A 1 88 ? -2.725 8.375 3.629 1.00 97.56 88 ASP A N 1
ATOM 726 C CA . ASP A 1 88 ? -2.338 6.971 3.477 1.00 97.56 88 ASP A CA 1
ATOM 727 C C . ASP A 1 88 ? -3.331 6.044 4.213 1.00 97.56 88 ASP A C 1
ATOM 729 O O . ASP A 1 88 ? -3.434 6.109 5.445 1.00 97.56 88 ASP A O 1
ATOM 733 N N . PRO A 1 89 ? -4.074 5.178 3.498 1.00 98.31 89 PRO A N 1
ATOM 734 C CA . PRO A 1 89 ? -5.054 4.300 4.117 1.00 98.31 89 PRO A CA 1
ATOM 735 C C . PRO A 1 89 ? -4.411 3.108 4.842 1.00 98.31 89 PRO A C 1
ATOM 737 O O . PRO A 1 89 ? -5.047 2.541 5.734 1.00 98.31 89 PRO A O 1
ATOM 740 N N . LEU A 1 90 ? -3.163 2.736 4.518 1.00 97.94 90 LEU A N 1
ATOM 741 C CA . LEU A 1 90 ? -2.503 1.548 5.073 1.00 97.94 90 LEU A CA 1
ATOM 742 C C . LEU A 1 90 ? -2.348 1.645 6.591 1.00 97.94 90 LEU A C 1
ATOM 744 O O . LEU A 1 90 ? -2.657 0.685 7.297 1.00 97.94 90 LEU A O 1
ATOM 748 N N . ALA A 1 91 ? -1.971 2.823 7.098 1.00 96.19 91 ALA A N 1
ATOM 749 C CA . ALA A 1 91 ? -1.841 3.089 8.532 1.00 96.19 91 ALA A CA 1
ATOM 750 C C . ALA A 1 91 ? -3.158 2.862 9.302 1.00 96.19 91 ALA A C 1
ATOM 752 O O . ALA A 1 91 ? -3.152 2.427 10.456 1.00 96.19 91 ALA A O 1
ATOM 753 N N . MET A 1 92 ? -4.299 3.116 8.656 1.00 98.50 92 MET A N 1
ATOM 754 C CA . MET A 1 92 ? -5.623 2.930 9.253 1.00 98.50 92 MET A CA 1
ATOM 755 C C . MET A 1 92 ? -6.087 1.478 9.140 1.00 98.50 92 MET A C 1
ATOM 757 O O . MET A 1 92 ? -6.575 0.913 10.124 1.00 98.50 92 MET A O 1
ATOM 761 N N . TRP A 1 93 ? -5.904 0.859 7.970 1.00 98.62 93 TRP A N 1
ATOM 762 C CA . TRP A 1 93 ? -6.287 -0.531 7.738 1.00 98.62 93 TRP A CA 1
ATOM 763 C C . TRP A 1 93 ? -5.488 -1.505 8.603 1.00 98.62 93 TRP A C 1
ATOM 765 O O . TRP A 1 93 ? -6.105 -2.396 9.177 1.00 98.62 93 TRP A O 1
ATOM 775 N N . ILE A 1 94 ? -4.170 -1.325 8.785 1.00 97.81 94 ILE A N 1
ATOM 776 C CA . ILE A 1 94 ? -3.367 -2.225 9.637 1.00 97.81 94 ILE A CA 1
ATOM 777 C C . ILE A 1 94 ? -3.808 -2.169 11.109 1.00 97.81 94 ILE A C 1
ATOM 779 O O . ILE A 1 94 ? -3.722 -3.159 11.831 1.00 97.81 94 ILE A O 1
ATOM 783 N N . CYS A 1 95 ? -4.378 -1.042 11.549 1.00 98.19 95 CYS A N 1
ATOM 784 C CA . CYS A 1 95 ? -5.008 -0.913 12.865 1.00 98.19 95 CYS A CA 1
ATOM 785 C C . CYS A 1 95 ? -6.482 -1.363 12.880 1.00 98.19 95 CYS A C 1
ATOM 787 O O . CYS A 1 95 ? -7.210 -1.077 13.830 1.00 98.19 95 CYS A O 1
ATOM 789 N N . GLY A 1 96 ? -6.949 -2.041 11.832 1.00 98.12 96 GLY A N 1
ATOM 790 C CA . GLY A 1 96 ? -8.277 -2.641 11.731 1.00 98.12 96 GLY A CA 1
ATOM 791 C C . GLY A 1 96 ? -9.405 -1.684 11.350 1.00 98.12 96 GLY A C 1
ATOM 792 O O . GLY A 1 96 ? -10.559 -2.114 11.341 1.00 98.12 96 GLY A O 1
ATOM 793 N N . SER A 1 97 ? -9.127 -0.413 11.041 1.00 98.56 97 SER A N 1
ATOM 794 C CA . SER A 1 97 ? -10.185 0.531 10.669 1.00 98.56 97 SER A CA 1
ATOM 795 C C . SER A 1 97 ? -10.886 0.087 9.385 1.00 98.56 97 SER A C 1
ATOM 797 O O . SER A 1 97 ? -10.232 -0.238 8.397 1.00 98.56 97 SER A O 1
ATOM 799 N N . GLN A 1 98 ? -12.218 0.046 9.407 1.00 98.62 98 GLN A N 1
ATOM 800 C CA . GLN A 1 98 ? -13.019 -0.574 8.350 1.00 98.62 98 GLN A CA 1
ATOM 801 C C . GLN A 1 98 ? -13.532 0.456 7.340 1.00 98.62 98 GLN A C 1
ATOM 803 O O . GLN A 1 98 ? -13.545 0.200 6.141 1.00 98.62 98 GLN A O 1
ATOM 808 N N . LEU A 1 99 ? -13.950 1.634 7.817 1.00 98.75 99 LEU A N 1
ATOM 809 C CA . LEU A 1 99 ? -14.550 2.684 6.991 1.00 98.75 99 LEU A CA 1
ATOM 810 C C . LEU A 1 99 ? -13.534 3.808 6.744 1.00 98.75 99 LEU A C 1
ATOM 812 O O . LEU A 1 99 ? -13.703 4.941 7.200 1.00 98.75 99 LEU A O 1
ATOM 816 N N . VAL A 1 100 ? -12.453 3.479 6.041 1.00 98.75 100 VAL A N 1
ATOM 817 C CA . VAL A 1 100 ? -11.387 4.421 5.667 1.00 98.75 100 VAL A CA 1
ATOM 818 C C . VAL A 1 100 ? -11.835 5.201 4.431 1.00 98.75 100 VAL A C 1
ATOM 820 O O . VAL A 1 100 ? -11.647 4.769 3.298 1.00 98.75 100 VAL A O 1
ATOM 823 N N . ALA A 1 101 ? -12.526 6.320 4.652 1.00 98.69 101 ALA A N 1
ATOM 824 C CA . ALA A 1 101 ? -13.106 7.117 3.580 1.00 98.69 101 ALA A CA 1
ATOM 825 C C . ALA A 1 101 ? -12.026 7.936 2.867 1.00 98.69 101 ALA A C 1
ATOM 827 O O . ALA A 1 101 ? -11.264 8.658 3.515 1.00 98.69 101 ALA A O 1
ATOM 828 N N . LEU A 1 102 ? -12.026 7.850 1.539 1.00 98.75 102 LEU A N 1
ATOM 829 C CA . LEU A 1 102 ? -11.132 8.560 0.630 1.00 98.75 102 LEU A CA 1
ATOM 830 C C . LEU A 1 102 ? -11.953 9.369 -0.389 1.00 98.75 102 LEU A C 1
ATOM 832 O O . LEU A 1 102 ? -13.118 9.068 -0.651 1.00 98.75 102 LEU A O 1
ATOM 836 N N . ASN A 1 103 ? -11.336 10.385 -0.976 1.00 98.62 103 ASN A N 1
ATOM 837 C CA . ASN A 1 103 ? -11.853 11.202 -2.065 1.00 98.62 103 ASN A CA 1
ATOM 838 C C . ASN A 1 103 ? -11.675 10.460 -3.400 1.00 98.62 103 ASN A C 1
ATOM 840 O O . ASN A 1 103 ? -10.593 10.485 -3.985 1.00 98.62 103 ASN A O 1
ATOM 844 N N . PHE A 1 104 ? -12.728 9.782 -3.868 1.00 98.38 104 PHE A N 1
ATOM 845 C CA . PHE A 1 104 ? -12.718 8.948 -5.085 1.00 98.38 104 PHE A CA 1
ATOM 846 C C . PHE A 1 104 ? -12.393 9.715 -6.371 1.00 98.38 104 PHE A C 1
ATOM 848 O O . PHE A 1 104 ? -11.895 9.127 -7.326 1.00 98.38 104 PHE A O 1
ATOM 855 N N . GLN A 1 105 ? -12.654 11.020 -6.395 1.00 98.06 105 GLN A N 1
ATOM 856 C CA . GLN A 1 105 ? -12.365 11.890 -7.532 1.00 98.06 105 GLN A CA 1
ATOM 857 C C . GLN A 1 105 ? -10.865 12.141 -7.754 1.00 98.06 105 GLN A C 1
ATOM 859 O O . GLN A 1 105 ? -10.488 12.653 -8.808 1.00 98.06 105 GLN A O 1
ATOM 864 N N . THR A 1 106 ? -10.017 11.817 -6.772 1.00 98.44 106 THR A N 1
ATOM 865 C CA . THR A 1 106 ? -8.585 12.126 -6.802 1.00 98.44 106 THR A CA 1
ATOM 866 C C . THR A 1 106 ? -7.781 10.892 -7.228 1.00 98.44 106 THR A C 1
ATOM 868 O O . THR A 1 106 ? -7.787 9.889 -6.510 1.00 98.44 106 THR A O 1
ATOM 871 N N . PRO A 1 107 ? -7.059 10.939 -8.363 1.00 97.81 107 PRO A N 1
ATOM 872 C CA . PRO A 1 107 ? -6.308 9.802 -8.900 1.00 97.81 107 PRO A CA 1
ATOM 873 C C . PRO A 1 107 ? -4.920 9.653 -8.249 1.00 97.81 107 PRO A C 1
ATOM 875 O O . PRO A 1 107 ? -3.888 9.665 -8.922 1.00 97.81 107 PRO A O 1
ATOM 878 N N . ASP A 1 108 ? -4.882 9.554 -6.922 1.00 98.19 108 ASP A N 1
ATOM 879 C CA . ASP A 1 108 ? -3.646 9.452 -6.146 1.00 98.19 108 ASP A CA 1
ATOM 880 C C . ASP A 1 108 ? -3.332 8.016 -5.690 1.00 98.19 108 ASP A C 1
ATOM 882 O O . ASP A 1 108 ? -4.122 7.078 -5.838 1.00 98.19 108 ASP A O 1
ATOM 886 N N . LYS A 1 109 ? -2.126 7.820 -5.141 1.00 98.44 109 LYS A N 1
ATOM 887 C CA . LYS A 1 109 ? -1.661 6.515 -4.645 1.00 98.44 109 LYS A CA 1
ATOM 888 C C . LYS A 1 109 ? -2.635 5.876 -3.634 1.00 98.44 109 LYS A C 1
ATOM 890 O O . LYS A 1 109 ? -2.918 4.689 -3.802 1.00 98.44 109 LYS A O 1
ATOM 895 N N . PRO A 1 110 ? -3.179 6.597 -2.631 1.00 98.69 110 PRO A N 1
ATOM 896 C CA . PRO A 1 110 ? -4.227 6.072 -1.754 1.00 98.69 110 PRO A CA 1
ATOM 897 C C . PRO A 1 110 ? -5.421 5.468 -2.493 1.00 98.69 110 PRO A C 1
ATOM 899 O O . PRO A 1 110 ? -5.842 4.358 -2.167 1.00 98.69 110 PRO A O 1
ATOM 902 N N . MET A 1 111 ? -5.945 6.155 -3.513 1.00 98.62 111 MET A N 1
ATOM 903 C CA . MET A 1 111 ? -7.080 5.647 -4.284 1.00 98.62 111 MET A CA 1
ATOM 904 C C . MET A 1 111 ? -6.715 4.400 -5.097 1.00 98.62 111 MET A C 1
ATOM 906 O O . MET A 1 111 ? -7.506 3.462 -5.203 1.00 98.62 111 MET A O 1
ATOM 910 N N . GLN A 1 112 ? -5.491 4.341 -5.617 1.00 98.69 112 GLN A N 1
ATOM 911 C CA . GLN A 1 112 ? -4.984 3.180 -6.351 1.00 98.69 112 GLN A CA 1
ATOM 912 C C . GLN A 1 112 ? -4.799 1.958 -5.431 1.00 98.69 112 GLN A C 1
ATOM 914 O O . GLN A 1 112 ? -5.182 0.851 -5.806 1.00 98.69 112 GLN A O 1
ATOM 919 N N . LEU A 1 113 ? -4.303 2.156 -4.202 1.00 98.62 113 LEU A N 1
ATOM 920 C CA . LEU A 1 113 ? -4.245 1.114 -3.166 1.00 98.62 113 LEU A CA 1
ATOM 921 C C . LEU A 1 113 ? -5.644 0.639 -2.757 1.00 98.62 113 LEU A C 1
ATOM 923 O O . LEU A 1 113 ? -5.870 -0.559 -2.613 1.00 98.62 113 LEU A O 1
ATOM 927 N N . ASN A 1 114 ? -6.593 1.566 -2.610 1.00 98.62 114 ASN A N 1
ATOM 928 C CA . ASN A 1 114 ? -7.984 1.254 -2.290 1.00 98.62 114 ASN A CA 1
ATOM 929 C C . ASN A 1 114 ? -8.619 0.357 -3.352 1.00 98.62 114 ASN A C 1
ATOM 931 O O . ASN A 1 114 ? -9.139 -0.710 -3.029 1.00 98.62 114 ASN A O 1
ATOM 935 N N . GLN A 1 115 ? -8.515 0.736 -4.625 1.00 98.06 115 GLN A N 1
ATOM 936 C CA . GLN A 1 115 ? -9.029 -0.102 -5.702 1.00 98.06 115 GLN 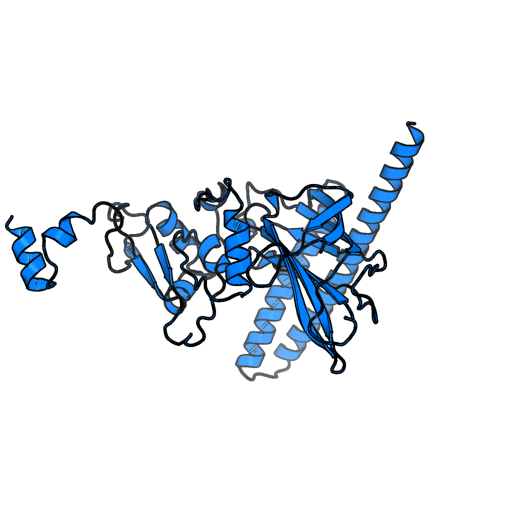A CA 1
ATOM 937 C C . GLN A 1 115 ? -8.329 -1.466 -5.756 1.00 98.06 115 GLN A C 1
ATOM 939 O O . GLN A 1 115 ? -9.003 -2.475 -5.948 1.00 98.06 115 GLN A O 1
ATOM 944 N N . ALA A 1 116 ? -7.012 -1.522 -5.517 1.00 98.12 116 ALA A N 1
ATOM 945 C CA . ALA A 1 116 ? -6.263 -2.777 -5.464 1.00 98.12 116 ALA A CA 1
ATOM 946 C C . ALA A 1 116 ? -6.738 -3.706 -4.337 1.00 98.12 116 ALA A C 1
ATOM 948 O O . ALA A 1 116 ? -6.973 -4.888 -4.588 1.00 98.12 116 ALA A O 1
ATOM 949 N N . LEU A 1 117 ? -6.929 -3.189 -3.118 1.00 98.12 117 LEU A N 1
ATOM 950 C CA . LEU A 1 117 ? -7.441 -3.961 -1.980 1.00 98.12 117 LEU A CA 1
ATOM 951 C C . LEU A 1 117 ? -8.801 -4.573 -2.306 1.00 98.12 117 LEU A C 1
ATOM 953 O O . LEU A 1 117 ? -8.991 -5.778 -2.151 1.00 98.12 117 LEU A O 1
ATOM 957 N N . PHE A 1 118 ? -9.725 -3.757 -2.811 1.00 97.81 118 PHE A N 1
ATOM 958 C CA . PHE A 1 118 ? -11.087 -4.195 -3.101 1.00 97.81 118 PHE A CA 1
ATOM 959 C C . PHE A 1 118 ? -11.213 -5.019 -4.387 1.00 97.81 118 PHE A C 1
ATOM 961 O O . PHE A 1 118 ? -12.306 -5.482 -4.685 1.00 97.81 118 PHE A O 1
ATOM 968 N N . THR A 1 119 ? -10.126 -5.307 -5.116 1.00 95.75 119 THR A N 1
ATOM 969 C CA . THR A 1 119 ? -10.157 -6.395 -6.113 1.00 95.75 119 THR A CA 1
ATOM 970 C C . THR A 1 119 ? -10.335 -7.770 -5.462 1.00 95.75 119 THR A C 1
ATOM 972 O O . THR A 1 119 ? -10.903 -8.678 -6.078 1.00 95.75 119 THR A O 1
ATOM 975 N N . LEU A 1 120 ? -9.904 -7.924 -4.203 1.00 94.44 120 LEU A N 1
ATOM 976 C CA . LEU A 1 120 ? -10.154 -9.121 -3.406 1.00 94.44 120 LEU A CA 1
ATOM 977 C C . LEU A 1 120 ? -11.655 -9.285 -3.144 1.00 94.44 120 LEU A C 1
ATOM 979 O O . LEU A 1 120 ? -12.393 -8.313 -3.008 1.00 94.44 120 LEU A O 1
ATOM 983 N N . GLY A 1 121 ? -12.120 -10.534 -3.080 1.00 89.94 121 GLY A N 1
ATOM 984 C CA . GLY A 1 121 ? -13.543 -10.818 -2.863 1.00 89.94 121 GLY A CA 1
ATOM 985 C C . GLY A 1 121 ? -14.443 -10.467 -4.055 1.00 89.94 121 GLY A C 1
ATOM 986 O O . GLY A 1 121 ? -15.653 -10.355 -3.886 1.00 89.94 121 GLY A O 1
ATOM 987 N N . GLY A 1 122 ? -13.872 -10.292 -5.253 1.00 91.06 122 GLY A N 1
ATOM 988 C CA . GLY A 1 122 ? -14.642 -10.064 -6.477 1.00 91.06 122 GLY A CA 1
ATOM 989 C C . GLY A 1 122 ? -15.258 -8.669 -6.571 1.00 91.06 122 GLY A C 1
ATOM 990 O O . GLY A 1 122 ? -16.342 -8.535 -7.128 1.00 91.06 122 GLY A O 1
ATOM 991 N N . GLN A 1 123 ? -14.591 -7.640 -6.031 1.00 94.31 123 GLN A N 1
ATOM 992 C CA . GLN A 1 123 ? -15.036 -6.239 -6.130 1.00 94.31 123 GLN A CA 1
ATOM 993 C C . GLN A 1 123 ? -16.373 -5.938 -5.439 1.00 94.31 123 GLN A C 1
ATOM 995 O O . GLN A 1 123 ? -17.057 -4.977 -5.775 1.00 94.31 123 GLN A O 1
ATOM 1000 N N . CYS A 1 124 ? -16.733 -6.716 -4.416 1.00 97.38 124 CYS A N 1
ATOM 1001 C CA . CYS A 1 124 ? -17.978 -6.524 -3.668 1.00 97.38 124 CYS A CA 1
ATOM 1002 C C . CYS A 1 124 ? -17.930 -5.377 -2.638 1.00 97.38 124 CYS A C 1
ATOM 1004 O O . CYS A 1 124 ? -18.944 -5.077 -2.011 1.00 97.38 124 CYS A O 1
ATOM 1006 N N . GLY A 1 125 ? -16.763 -4.755 -2.430 1.00 96.94 125 GLY A N 1
ATOM 1007 C CA . GLY A 1 125 ? -16.564 -3.695 -1.434 1.00 96.94 125 GLY A CA 1
ATOM 1008 C C . GLY A 1 125 ? -16.311 -4.192 -0.005 1.00 96.94 125 GLY A C 1
ATOM 1009 O O . GLY A 1 125 ? -16.188 -3.376 0.904 1.00 96.94 125 GLY A O 1
ATOM 1010 N N . TYR A 1 126 ? -16.191 -5.508 0.205 1.00 98.00 126 TYR A N 1
ATOM 1011 C CA . TYR A 1 126 ? -15.883 -6.111 1.503 1.00 98.00 126 TYR A CA 1
ATOM 1012 C C . TYR A 1 126 ? -14.730 -7.108 1.385 1.00 98.00 126 TYR A C 1
ATOM 1014 O O . TYR A 1 126 ? -14.792 -8.068 0.620 1.00 98.00 126 TYR A O 1
ATOM 1022 N N . VAL A 1 127 ? -13.688 -6.903 2.191 1.00 97.56 127 VAL A N 1
ATOM 1023 C CA . VAL A 1 127 ? -12.528 -7.797 2.286 1.00 97.56 127 VAL A CA 1
ATOM 1024 C C . VAL A 1 127 ? -12.382 -8.226 3.738 1.00 97.56 127 VAL A C 1
ATOM 1026 O O . VAL A 1 127 ? -12.328 -7.386 4.637 1.00 97.56 127 VAL A O 1
ATOM 1029 N N . LEU A 1 128 ? -12.346 -9.538 3.979 1.00 97.25 128 LEU A N 1
ATOM 1030 C CA . LEU A 1 128 ? -12.111 -10.072 5.316 1.00 97.25 128 LEU A CA 1
ATOM 1031 C C . LEU A 1 128 ? -10.693 -9.701 5.766 1.00 97.25 128 LEU A C 1
ATOM 1033 O O . LEU A 1 128 ? -9.726 -9.956 5.050 1.00 97.25 128 LEU A O 1
ATOM 1037 N N . GLN A 1 129 ? -10.575 -9.114 6.957 1.00 97.19 129 GLN A N 1
ATOM 1038 C CA . GLN A 1 129 ? -9.272 -8.825 7.552 1.00 97.19 129 GLN A CA 1
ATOM 1039 C C . GLN A 1 129 ? -8.510 -10.132 7.834 1.00 97.19 129 GLN A C 1
ATOM 1041 O O . GLN A 1 129 ? -9.132 -11.084 8.325 1.00 97.19 129 GLN A O 1
ATOM 1046 N N . PRO A 1 130 ? -7.186 -10.170 7.585 1.00 95.19 130 PRO A N 1
ATOM 1047 C CA . PRO A 1 130 ? -6.333 -11.307 7.911 1.00 95.19 130 PRO A CA 1
ATOM 1048 C C . PRO A 1 130 ? -6.537 -11.852 9.325 1.00 95.19 130 PRO A C 1
ATOM 1050 O O . PRO A 1 130 ? -6.750 -11.093 10.273 1.00 95.19 130 PRO A O 1
ATOM 1053 N N . ASP A 1 131 ? -6.405 -13.168 9.480 1.00 94.31 131 ASP A N 1
ATOM 1054 C CA . ASP A 1 131 ? -6.612 -13.859 10.759 1.00 94.31 131 ASP A CA 1
ATOM 1055 C C . ASP A 1 131 ? -5.690 -13.314 11.855 1.00 94.31 131 ASP A C 1
ATOM 1057 O O . ASP A 1 131 ? -6.149 -13.050 12.965 1.00 94.31 131 ASP A O 1
ATOM 1061 N N . ILE A 1 132 ? -4.431 -13.020 11.509 1.00 93.94 132 ILE A N 1
ATOM 1062 C CA . ILE A 1 132 ? -3.451 -12.410 12.418 1.00 93.94 132 ILE A CA 1
ATOM 1063 C C . ILE A 1 132 ? -3.947 -11.076 13.000 1.00 93.94 132 ILE A C 1
ATOM 1065 O O . ILE A 1 132 ? -3.751 -10.805 14.179 1.00 93.94 132 ILE A O 1
ATOM 1069 N N . MET A 1 133 ? -4.666 -10.252 12.230 1.00 94.94 133 MET A N 1
ATOM 1070 C CA . MET A 1 133 ? -5.172 -8.962 12.719 1.00 94.94 133 MET A CA 1
ATOM 1071 C C . MET A 1 133 ? -6.319 -9.123 13.726 1.00 94.94 133 MET A C 1
ATOM 1073 O O . MET A 1 133 ? -6.614 -8.206 14.502 1.00 94.94 133 MET A O 1
ATOM 1077 N N . ARG A 1 134 ? -6.954 -10.295 13.754 1.00 90.44 134 ARG A N 1
ATOM 1078 C CA . ARG A 1 134 ? -8.033 -10.640 14.684 1.00 90.44 134 ARG A CA 1
ATOM 1079 C C . ARG A 1 134 ? -7.515 -11.325 15.957 1.00 90.44 134 ARG A C 1
ATOM 1081 O O . ARG A 1 134 ? -8.307 -11.535 16.869 1.00 90.44 134 ARG A O 1
ATOM 1088 N N . ASP A 1 135 ? -6.207 -11.579 16.048 1.00 91.69 135 ASP A N 1
ATOM 1089 C CA . ASP A 1 135 ? -5.531 -12.211 17.187 1.00 91.69 135 ASP A CA 1
ATOM 1090 C C . ASP A 1 135 ? -5.022 -11.191 18.229 1.00 91.69 135 ASP A C 1
ATOM 1092 O O . ASP A 1 135 ? -4.412 -10.175 17.889 1.00 91.69 135 ASP A O 1
ATOM 1096 N N . ASP A 1 136 ? -5.235 -11.447 19.521 1.00 90.31 136 ASP A N 1
ATOM 1097 C CA . ASP A 1 136 ? -4.861 -10.547 20.628 1.00 90.31 136 ASP A CA 1
ATOM 1098 C C . ASP A 1 136 ? -3.356 -10.285 20.787 1.00 90.31 136 ASP A C 1
ATOM 1100 O O . ASP A 1 136 ? -2.954 -9.276 21.384 1.00 90.31 136 ASP A O 1
ATOM 1104 N N . ILE A 1 137 ? -2.509 -11.140 20.222 1.00 92.25 137 ILE A N 1
ATOM 1105 C CA . ILE A 1 137 ? -1.055 -11.008 20.285 1.00 92.25 137 ILE A CA 1
ATOM 1106 C C . ILE A 1 137 ? -0.562 -9.975 19.270 1.00 92.25 137 ILE A C 1
ATOM 1108 O O . ILE A 1 137 ? 0.347 -9.210 19.607 1.00 92.25 137 ILE A O 1
ATOM 1112 N N . PHE A 1 138 ? -1.185 -9.904 18.089 1.00 95.69 138 PHE A N 1
ATOM 1113 C CA . PHE A 1 138 ? -0.724 -9.070 16.981 1.00 95.69 138 PHE A CA 1
ATOM 1114 C C . PHE A 1 138 ? -0.634 -7.584 17.348 1.00 95.69 138 PHE A C 1
ATOM 1116 O O . PHE A 1 138 ? -1.549 -7.000 17.939 1.00 95.69 138 PHE A O 1
ATOM 1123 N N . ASP A 1 139 ? 0.484 -6.977 16.959 1.00 95.94 139 ASP A N 1
ATOM 1124 C CA . ASP A 1 139 ? 0.733 -5.547 17.026 1.00 95.94 139 ASP A CA 1
ATOM 1125 C C . ASP A 1 139 ? 1.145 -5.057 15.624 1.00 95.94 139 ASP A C 1
ATOM 1127 O O . ASP A 1 139 ? 2.178 -5.491 15.106 1.00 95.94 139 ASP A O 1
ATOM 1131 N N . PRO A 1 140 ? 0.372 -4.139 15.011 1.00 94.81 140 PRO A N 1
ATOM 1132 C CA . PRO A 1 140 ? 0.662 -3.566 13.695 1.00 94.81 140 PRO A CA 1
ATOM 1133 C C . PRO A 1 140 ? 2.080 -3.014 13.503 1.00 94.81 140 PRO A C 1
ATOM 1135 O O . PRO A 1 140 ? 2.546 -2.915 12.366 1.00 94.81 140 PRO A O 1
ATOM 1138 N N . PHE A 1 141 ? 2.746 -2.630 14.595 1.00 94.56 141 PHE A N 1
ATOM 1139 C CA . PHE A 1 141 ? 4.034 -1.943 14.586 1.00 94.56 141 PHE A CA 1
ATOM 1140 C C . PHE A 1 141 ? 5.186 -2.777 15.167 1.00 94.56 141 PHE A C 1
ATOM 1142 O O . PHE A 1 141 ? 6.316 -2.288 15.213 1.00 94.56 141 PHE A O 1
ATOM 1149 N N . ASP A 1 142 ? 4.931 -4.021 15.585 1.00 92.50 142 ASP A N 1
ATOM 1150 C CA . ASP A 1 142 ? 5.963 -4.960 16.036 1.00 92.50 142 ASP A CA 1
ATOM 1151 C C . ASP A 1 142 ? 5.962 -6.221 15.171 1.00 92.50 142 ASP A C 1
ATOM 1153 O O . ASP A 1 142 ? 5.088 -7.086 15.275 1.00 92.50 142 ASP A O 1
ATOM 1157 N N . LYS A 1 143 ? 7.005 -6.364 14.349 1.00 89.69 143 LYS A N 1
ATOM 1158 C CA . LYS A 1 143 ? 7.193 -7.528 13.477 1.00 89.69 143 LYS A CA 1
ATOM 1159 C C . LYS A 1 143 ? 7.296 -8.850 14.242 1.00 89.69 143 LYS A C 1
ATOM 1161 O O . LYS A 1 143 ? 6.977 -9.899 13.691 1.00 89.69 143 LYS A O 1
ATOM 1166 N N . ASN A 1 144 ? 7.708 -8.832 15.514 1.00 89.94 144 ASN A N 1
ATOM 1167 C CA . ASN A 1 144 ? 7.829 -10.048 16.323 1.00 89.94 144 ASN A CA 1
ATOM 1168 C C . ASN A 1 144 ? 6.466 -10.626 16.732 1.00 89.94 144 ASN A C 1
ATOM 1170 O O . ASN A 1 144 ? 6.395 -11.774 17.189 1.00 89.94 144 ASN A O 1
ATOM 1174 N N . SER A 1 145 ? 5.391 -9.855 16.541 1.00 92.50 145 SER A N 1
ATOM 1175 C CA . SER A 1 145 ? 4.012 -10.279 16.777 1.00 92.50 145 SER A CA 1
ATOM 1176 C C . SER A 1 145 ? 3.438 -11.164 15.654 1.00 92.50 145 SER A C 1
ATOM 1178 O O . SER A 1 145 ? 2.400 -11.795 15.847 1.00 92.50 145 SER A O 1
ATOM 1180 N N . LEU A 1 146 ? 4.134 -11.293 14.513 1.00 91.19 146 LEU A N 1
ATOM 1181 C CA . LEU A 1 146 ? 3.758 -12.114 13.349 1.00 91.19 146 LEU A CA 1
ATOM 1182 C C . LEU A 1 146 ? 3.998 -13.623 13.578 1.00 91.19 146 LEU A C 1
ATOM 1184 O O . LEU A 1 146 ? 4.727 -14.276 12.837 1.00 91.19 146 LEU A O 1
ATOM 1188 N N . LYS A 1 147 ? 3.422 -14.205 14.636 1.00 83.56 147 LYS A N 1
ATOM 1189 C CA . LYS A 1 147 ? 3.715 -15.596 15.044 1.00 83.56 147 LYS A CA 1
ATOM 1190 C C . LYS A 1 147 ? 3.169 -16.670 14.100 1.00 83.56 147 LYS A C 1
ATOM 1192 O O . LYS A 1 147 ? 3.771 -17.734 14.012 1.00 83.56 147 LYS A O 1
ATOM 1197 N N . ILE A 1 148 ? 2.057 -16.399 13.418 1.00 85.12 148 ILE A N 1
ATOM 1198 C CA . ILE A 1 148 ? 1.374 -17.358 12.527 1.00 85.12 148 ILE A CA 1
ATOM 1199 C C . ILE A 1 148 ? 1.582 -17.052 11.037 1.00 85.12 148 ILE A C 1
ATOM 1201 O O . ILE A 1 148 ? 0.970 -17.695 10.191 1.00 85.12 148 ILE A O 1
ATOM 1205 N N . VAL A 1 149 ? 2.395 -16.041 10.715 1.00 90.06 149 VAL A N 1
ATOM 1206 C CA . VAL A 1 149 ? 2.606 -15.572 9.342 1.00 90.06 149 VAL A CA 1
ATOM 1207 C C . VAL A 1 149 ? 4.029 -15.905 8.920 1.00 90.06 149 VAL A C 1
ATOM 1209 O O . VAL A 1 149 ? 4.995 -15.509 9.574 1.00 90.06 149 VAL A O 1
ATOM 1212 N N . GLU A 1 150 ? 4.161 -16.641 7.821 1.00 91.38 150 GLU A N 1
ATOM 1213 C CA . GLU A 1 150 ? 5.465 -16.936 7.240 1.00 91.38 150 GLU A CA 1
ATOM 1214 C C . GLU A 1 150 ? 5.917 -15.784 6.335 1.00 91.38 150 GLU A C 1
ATOM 1216 O O . GLU A 1 150 ? 5.165 -15.373 5.445 1.00 91.38 150 GLU A O 1
ATOM 1221 N N . PRO A 1 151 ? 7.137 -15.254 6.533 1.00 93.25 151 PRO A N 1
ATOM 1222 C CA . PRO A 1 151 ? 7.675 -14.238 5.648 1.00 93.25 151 PRO A CA 1
ATOM 1223 C C . PRO A 1 151 ? 8.009 -14.842 4.282 1.00 93.25 151 PRO A C 1
ATOM 1225 O O . PRO A 1 151 ? 8.440 -15.994 4.174 1.00 93.25 151 PRO A O 1
ATOM 1228 N N . ILE A 1 152 ? 7.888 -14.032 3.238 1.00 94.62 152 ILE A N 1
ATOM 1229 C CA . ILE A 1 152 ? 8.225 -14.425 1.869 1.00 94.62 152 ILE A CA 1
ATOM 1230 C C . ILE A 1 152 ? 9.290 -13.507 1.283 1.00 94.62 152 ILE A C 1
ATOM 1232 O O . ILE A 1 152 ? 9.414 -12.342 1.660 1.00 94.62 152 ILE A O 1
ATOM 1236 N N . THR A 1 153 ? 10.028 -14.028 0.312 1.00 93.81 153 THR A N 1
ATOM 1237 C CA . THR A 1 153 ? 10.900 -13.242 -0.553 1.00 93.81 153 THR A CA 1
ATOM 1238 C C . THR A 1 153 ? 10.320 -13.246 -1.962 1.00 93.81 153 THR A C 1
ATOM 1240 O O . THR A 1 153 ? 10.150 -14.304 -2.573 1.00 93.81 153 THR A O 1
ATOM 1243 N N . VAL A 1 154 ? 10.022 -12.055 -2.478 1.00 95.44 154 VAL A N 1
ATOM 1244 C CA . VAL A 1 154 ? 9.518 -11.827 -3.835 1.00 95.44 154 VAL A CA 1
ATOM 1245 C C . VAL A 1 154 ? 10.669 -11.331 -4.703 1.00 95.44 154 VAL A C 1
ATOM 1247 O O . VAL A 1 154 ? 11.288 -10.310 -4.404 1.00 95.44 154 VAL A O 1
ATOM 1250 N N . GLN A 1 155 ? 10.959 -12.057 -5.779 1.00 94.12 155 GLN A N 1
ATOM 1251 C CA . GLN A 1 155 ? 12.030 -11.739 -6.721 1.00 94.12 155 GLN A CA 1
ATOM 1252 C C . GLN A 1 155 ? 11.421 -11.407 -8.076 1.00 94.12 155 GLN A C 1
ATOM 1254 O O . GLN A 1 155 ? 10.679 -12.211 -8.640 1.00 94.12 155 GLN A O 1
ATOM 1259 N N . ILE A 1 156 ? 11.711 -10.214 -8.584 1.00 95.81 156 ILE A N 1
ATOM 1260 C CA . ILE A 1 156 ? 11.083 -9.661 -9.781 1.00 95.81 156 ILE A CA 1
ATOM 1261 C C . ILE A 1 156 ? 12.165 -9.255 -10.763 1.00 95.81 156 ILE A C 1
ATOM 1263 O O . ILE A 1 156 ? 13.074 -8.505 -10.427 1.00 95.81 156 ILE A O 1
ATOM 1267 N N . GLN A 1 157 ? 12.028 -9.699 -12.002 1.00 95.56 157 GLN A N 1
ATOM 1268 C CA . GLN A 1 157 ? 12.811 -9.200 -13.124 1.00 95.56 157 GLN A CA 1
ATOM 1269 C C . GLN A 1 157 ? 11.859 -8.509 -14.087 1.00 95.56 157 GLN A C 1
ATOM 1271 O O . GLN A 1 157 ? 10.902 -9.122 -14.564 1.00 95.56 157 GLN A O 1
ATOM 1276 N N . ILE A 1 158 ? 12.113 -7.235 -14.364 1.00 96.88 158 ILE A N 1
ATOM 1277 C CA . ILE A 1 158 ? 11.370 -6.485 -15.376 1.00 96.88 158 ILE A CA 1
ATOM 1278 C C . ILE A 1 158 ? 12.094 -6.686 -16.697 1.00 96.88 158 ILE A C 1
ATOM 1280 O O . ILE A 1 158 ? 13.252 -6.307 -16.830 1.00 96.88 158 ILE A O 1
ATOM 1284 N N . LEU A 1 159 ? 11.419 -7.313 -17.656 1.00 96.62 159 LEU A N 1
ATOM 1285 C CA . LEU A 1 159 ? 12.027 -7.686 -18.930 1.00 96.62 159 LEU A CA 1
ATOM 1286 C C . LEU A 1 159 ? 11.758 -6.626 -19.994 1.00 96.62 159 LEU A C 1
ATOM 1288 O O . LEU A 1 159 ? 12.637 -6.289 -20.775 1.00 96.62 159 LEU A O 1
ATOM 1292 N N . GLY A 1 160 ? 10.550 -6.075 -20.018 1.00 97.44 160 GLY A N 1
ATOM 1293 C CA . GLY A 1 160 ? 10.173 -5.049 -20.980 1.00 97.44 160 GLY A CA 1
ATOM 1294 C C . GLY A 1 160 ? 8.747 -4.567 -20.786 1.00 97.44 160 GLY A C 1
ATOM 1295 O O . GLY A 1 160 ? 8.037 -5.049 -19.904 1.00 97.44 160 GLY A O 1
ATOM 1296 N N . ALA A 1 161 ? 8.324 -3.632 -21.628 1.00 98.12 161 ALA A N 1
ATOM 1297 C CA . ALA A 1 161 ? 6.944 -3.177 -21.711 1.00 98.12 161 ALA A CA 1
ATOM 1298 C C . ALA A 1 161 ? 6.442 -3.219 -23.151 1.00 98.12 161 ALA A C 1
ATOM 1300 O O . ALA A 1 161 ? 7.212 -3.411 -24.092 1.00 98.12 161 ALA A O 1
ATOM 1301 N N . ARG A 1 162 ? 5.138 -3.020 -23.323 1.00 97.94 162 ARG A N 1
ATOM 1302 C CA . ARG A 1 162 ? 4.513 -2.745 -24.615 1.00 97.94 162 ARG A CA 1
ATOM 1303 C C . ARG A 1 162 ? 3.496 -1.624 -24.469 1.00 97.94 162 ARG A C 1
ATOM 1305 O O . ARG A 1 162 ? 2.844 -1.559 -23.432 1.00 97.94 162 ARG A O 1
ATOM 1312 N N . HIS A 1 163 ? 3.356 -0.807 -25.515 1.00 97.38 163 HIS A N 1
ATOM 1313 C CA . HIS A 1 163 ? 2.330 0.237 -25.650 1.00 97.38 163 HIS A CA 1
ATOM 1314 C C . HIS A 1 163 ? 2.212 1.149 -24.419 1.00 97.38 163 HIS A C 1
ATOM 1316 O O . HIS A 1 163 ? 1.113 1.394 -23.928 1.00 97.38 163 HIS A O 1
ATOM 1322 N N . LEU A 1 164 ? 3.338 1.639 -23.887 1.00 97.44 164 LEU A N 1
ATOM 1323 C CA . LEU A 1 164 ? 3.277 2.618 -22.805 1.00 97.44 164 LEU A CA 1
ATOM 1324 C C . LEU A 1 164 ? 2.569 3.888 -23.298 1.00 97.44 164 LEU A C 1
ATOM 1326 O O . LEU A 1 164 ? 2.789 4.303 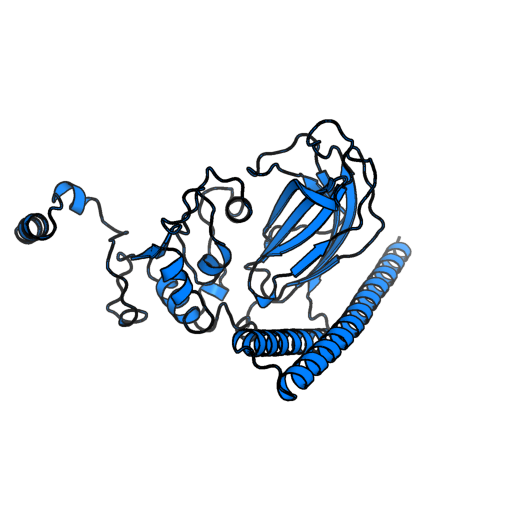-24.444 1.00 97.44 164 LEU A O 1
ATOM 1330 N N . PRO A 1 165 ? 1.719 4.505 -22.458 1.00 93.94 165 PRO A N 1
ATOM 1331 C CA . PRO A 1 165 ? 1.042 5.732 -22.834 1.00 93.94 165 PRO A CA 1
ATOM 1332 C C . PRO A 1 165 ? 2.066 6.850 -23.030 1.00 93.94 165 PRO A C 1
ATOM 1334 O O . PRO A 1 165 ? 3.163 6.830 -22.472 1.00 93.94 165 PRO A O 1
ATOM 1337 N N . LYS A 1 166 ? 1.694 7.831 -23.846 1.00 85.94 166 LYS A N 1
ATOM 1338 C CA . LYS A 1 166 ? 2.538 8.970 -24.190 1.00 85.94 166 LYS A CA 1
ATOM 1339 C C . LYS A 1 166 ? 1.948 10.236 -23.590 1.00 85.94 166 LYS A C 1
ATOM 1341 O O . LYS A 1 166 ? 0.824 10.603 -23.935 1.00 85.94 166 LYS A O 1
ATOM 1346 N N . ASN A 1 167 ? 2.722 10.940 -22.772 1.00 73.44 167 ASN A N 1
ATOM 1347 C CA . ASN A 1 167 ? 2.333 12.245 -22.259 1.00 73.44 167 ASN A CA 1
ATOM 1348 C C . ASN A 1 167 ? 2.868 13.337 -23.199 1.00 73.44 167 ASN A C 1
ATOM 1350 O O . ASN A 1 167 ? 3.995 13.800 -23.087 1.00 73.44 167 ASN A O 1
ATOM 1354 N N . GLY A 1 168 ? 2.060 13.754 -24.177 1.00 77.62 168 GLY A N 1
ATOM 1355 C CA . GLY A 1 168 ? 2.414 14.855 -25.080 1.00 77.62 168 GLY A CA 1
ATOM 1356 C C . GLY A 1 168 ? 3.089 14.427 -26.390 1.00 77.62 168 GLY A C 1
ATOM 1357 O O . GLY A 1 168 ? 2.691 13.451 -27.030 1.00 77.62 168 GLY A O 1
ATOM 1358 N N . ARG A 1 169 ? 4.043 15.235 -26.881 1.00 80.69 169 ARG A N 1
ATOM 1359 C CA . ARG A 1 169 ? 4.596 15.107 -28.248 1.00 80.69 169 ARG A CA 1
ATOM 1360 C C . ARG A 1 169 ? 5.922 14.341 -28.326 1.00 80.69 169 ARG A C 1
ATOM 1362 O O . ARG A 1 169 ? 6.162 13.732 -29.370 1.00 80.69 169 ARG A O 1
ATOM 1369 N N . SER A 1 170 ? 6.732 14.329 -27.269 1.00 84.62 170 SER A N 1
ATOM 1370 C CA . SER A 1 170 ? 8.024 13.624 -27.186 1.00 84.62 170 SER A CA 1
ATOM 1371 C C . SER A 1 170 ? 7.853 12.116 -27.051 1.00 84.62 170 SER A C 1
ATOM 1373 O O . SER A 1 170 ? 6.842 11.643 -26.539 1.00 84.62 170 SER A O 1
ATOM 1375 N N . ILE A 1 171 ? 8.825 11.350 -27.544 1.00 90.31 171 ILE A N 1
ATOM 1376 C CA . ILE A 1 171 ? 8.892 9.922 -27.233 1.00 90.31 171 ILE A CA 1
ATOM 1377 C C . ILE A 1 171 ? 9.306 9.801 -25.767 1.00 90.31 171 ILE A C 1
ATOM 1379 O O . ILE A 1 171 ? 10.195 10.517 -25.323 1.00 90.31 171 ILE A O 1
ATOM 1383 N N . VAL A 1 172 ? 8.624 8.935 -25.024 1.00 94.12 172 VAL A N 1
ATOM 1384 C CA . VAL A 1 172 ? 8.870 8.770 -23.591 1.00 94.12 172 VAL A CA 1
ATOM 1385 C C . VAL A 1 172 ? 10.202 8.060 -23.346 1.00 94.12 172 VAL A C 1
ATOM 1387 O O . VAL A 1 172 ? 10.559 7.138 -24.090 1.00 94.12 172 VAL A O 1
ATOM 1390 N N . CYS A 1 173 ? 10.887 8.446 -22.271 1.00 95.50 173 CYS A N 1
ATOM 1391 C CA . CYS A 1 173 ? 12.066 7.762 -21.744 1.00 95.50 173 CYS A CA 1
ATOM 1392 C C . CYS A 1 173 ? 11.684 6.980 -20.476 1.00 95.50 173 CYS A C 1
ATOM 1394 O O . CYS A 1 173 ? 11.762 7.537 -19.376 1.00 95.50 173 CYS A O 1
ATOM 1396 N N . PRO A 1 174 ? 11.170 5.736 -20.582 1.00 96.88 174 PRO A N 1
ATOM 1397 C CA . PRO A 1 174 ? 10.509 5.114 -19.452 1.00 96.88 174 PRO A CA 1
ATOM 1398 C C . PRO A 1 174 ? 11.479 4.455 -18.471 1.00 96.88 174 PRO A C 1
ATOM 1400 O O . PRO A 1 174 ? 12.477 3.837 -18.850 1.00 96.88 174 PRO A O 1
ATOM 1403 N N . PHE A 1 175 ? 11.091 4.468 -17.202 1.00 97.06 175 PHE A N 1
ATOM 1404 C CA . PHE A 1 175 ? 11.622 3.585 -16.169 1.00 97.06 175 PHE A CA 1
ATOM 1405 C C . PHE A 1 175 ? 10.482 3.065 -15.289 1.00 97.06 175 PHE A C 1
ATOM 1407 O O . PHE A 1 175 ? 9.394 3.641 -15.236 1.00 97.06 175 PHE A O 1
ATOM 1414 N N . VAL A 1 176 ? 10.721 1.949 -14.604 1.00 97.88 176 VAL A N 1
ATOM 1415 C CA . VAL A 1 176 ? 9.730 1.315 -13.734 1.00 97.88 176 VAL A CA 1
ATOM 1416 C C . VAL A 1 176 ? 10.199 1.373 -12.290 1.00 97.88 176 VAL A C 1
ATOM 1418 O O . VAL A 1 176 ? 11.299 0.931 -11.959 1.00 97.88 176 VAL A O 1
ATOM 1421 N N . GLU A 1 177 ? 9.337 1.886 -11.423 1.00 98.06 177 GLU A N 1
ATOM 1422 C CA . GLU A 1 177 ? 9.442 1.768 -9.977 1.00 98.06 177 GLU A CA 1
ATOM 1423 C C . GLU A 1 177 ? 8.585 0.588 -9.505 1.00 98.06 177 GLU A C 1
ATOM 1425 O O . GLU A 1 177 ? 7.414 0.461 -9.870 1.00 98.06 177 GLU A O 1
ATOM 1430 N N . VAL A 1 178 ? 9.177 -0.285 -8.695 1.00 98.00 178 VAL A N 1
ATOM 1431 C CA . VAL A 1 178 ? 8.480 -1.367 -8.001 1.00 98.00 178 VAL A CA 1
ATOM 1432 C C . VAL A 1 178 ? 8.542 -1.086 -6.514 1.00 98.00 178 VAL A C 1
ATOM 1434 O O . VAL A 1 178 ? 9.625 -0.932 -5.947 1.00 98.00 178 VAL A O 1
ATOM 1437 N N . GLU A 1 179 ? 7.378 -1.031 -5.889 1.00 97.88 179 GLU A N 1
ATOM 1438 C CA . GLU A 1 179 ? 7.216 -0.725 -4.478 1.00 97.88 179 GLU A CA 1
ATOM 1439 C C . GLU A 1 179 ? 6.408 -1.826 -3.783 1.00 97.88 179 GLU A C 1
ATOM 1441 O O . GLU A 1 179 ? 5.381 -2.280 -4.293 1.00 97.88 179 GLU A O 1
ATOM 1446 N N . VAL A 1 180 ? 6.861 -2.234 -2.599 1.00 98.44 180 VAL A N 1
ATOM 1447 C CA . VAL A 1 180 ? 6.049 -2.971 -1.633 1.00 98.44 180 VAL A CA 1
ATOM 1448 C C . VAL A 1 180 ? 5.420 -1.960 -0.684 1.00 98.44 180 VAL A C 1
ATOM 1450 O O . VAL A 1 180 ? 6.131 -1.182 -0.051 1.00 98.44 180 VAL A O 1
ATOM 1453 N N . CYS A 1 181 ? 4.092 -1.971 -0.589 1.00 98.19 181 CYS A N 1
ATOM 1454 C CA . CYS A 1 181 ? 3.333 -1.145 0.347 1.00 98.19 181 CYS A CA 1
ATOM 1455 C C . CYS A 1 181 ? 2.596 -2.047 1.343 1.00 98.19 181 CYS A C 1
ATOM 1457 O O . CYS A 1 181 ? 1.868 -2.942 0.928 1.00 98.19 181 CYS A O 1
ATOM 1459 N N . GLY A 1 182 ? 2.731 -1.814 2.642 1.00 96.06 182 GLY A N 1
ATOM 1460 C CA . GLY A 1 182 ? 2.096 -2.628 3.676 1.00 96.06 182 GLY A CA 1
ATOM 1461 C C . GLY A 1 182 ? 2.403 -2.093 5.069 1.00 96.06 182 GLY A C 1
ATOM 1462 O O . GLY A 1 182 ? 2.262 -0.897 5.328 1.00 96.06 182 GLY A O 1
ATOM 1463 N N . SER A 1 183 ? 2.832 -2.979 5.968 1.00 94.31 183 SER A N 1
ATOM 1464 C CA . SER A 1 183 ? 3.396 -2.591 7.265 1.00 94.31 183 SER A CA 1
ATOM 1465 C C . SER A 1 183 ? 4.661 -1.733 7.096 1.00 94.31 183 SER A C 1
ATOM 1467 O O . SER A 1 183 ? 5.423 -1.925 6.151 1.00 94.31 183 SER A O 1
ATOM 1469 N N . GLU A 1 184 ? 4.936 -0.825 8.045 1.00 92.06 184 GLU A N 1
ATOM 1470 C CA . GLU A 1 184 ? 6.106 0.080 7.988 1.00 92.06 184 GLU A CA 1
ATOM 1471 C C . GLU A 1 184 ? 7.430 -0.659 7.733 1.00 92.06 184 GLU A C 1
ATOM 1473 O O . GLU A 1 184 ? 8.279 -0.166 6.997 1.00 92.06 184 GLU A O 1
ATOM 1478 N N . PHE A 1 185 ? 7.594 -1.843 8.329 1.00 91.19 185 PHE A N 1
ATOM 1479 C CA . PHE A 1 185 ? 8.802 -2.665 8.223 1.00 91.19 185 PHE A CA 1
ATOM 1480 C C . PHE A 1 185 ? 8.919 -3.462 6.909 1.00 91.19 185 PHE A C 1
ATOM 1482 O O . PHE A 1 185 ? 9.979 -4.029 6.655 1.00 91.19 185 PHE A O 1
ATOM 1489 N N . ASP A 1 186 ? 7.868 -3.502 6.083 1.00 94.81 186 ASP A N 1
ATOM 1490 C CA . ASP A 1 186 ? 7.867 -4.155 4.762 1.00 94.81 186 ASP A CA 1
ATOM 1491 C C . ASP A 1 186 ? 7.988 -3.144 3.607 1.00 94.81 186 ASP A C 1
ATOM 1493 O O . ASP A 1 186 ? 8.334 -3.512 2.479 1.00 94.81 186 ASP A O 1
ATOM 1497 N N . ASN A 1 187 ? 7.732 -1.860 3.880 1.00 94.12 187 ASN A N 1
ATOM 1498 C CA . ASN A 1 187 ? 7.756 -0.806 2.872 1.00 94.12 187 ASN A CA 1
ATOM 1499 C C . ASN A 1 187 ? 9.147 -0.661 2.247 1.00 94.12 187 ASN A C 1
ATOM 1501 O O . ASN A 1 187 ? 10.137 -0.369 2.920 1.00 94.12 187 ASN A O 1
ATOM 1505 N N . SER A 1 188 ? 9.220 -0.834 0.932 1.00 93.81 188 SER A N 1
ATOM 1506 C CA . SER A 1 188 ? 10.472 -0.763 0.180 1.00 93.81 188 SER A CA 1
ATOM 1507 C C . SER A 1 188 ? 10.201 -0.433 -1.281 1.00 93.81 188 SER A C 1
ATOM 1509 O O . SER A 1 188 ? 9.159 -0.792 -1.821 1.00 93.81 188 SER A O 1
ATOM 1511 N N . LYS A 1 189 ? 11.134 0.266 -1.933 1.00 94.81 189 LYS A N 1
ATOM 1512 C CA . LYS A 1 189 ? 11.014 0.676 -3.336 1.00 94.81 189 LYS A CA 1
ATOM 1513 C C . LYS A 1 189 ? 12.333 0.508 -4.067 1.00 94.81 189 LYS A C 1
ATOM 1515 O O . LYS A 1 189 ? 13.383 0.812 -3.510 1.00 94.81 189 LYS A O 1
ATOM 1520 N N . ASN A 1 190 ? 12.264 0.068 -5.315 1.00 94.81 190 ASN A N 1
ATOM 1521 C CA . ASN A 1 190 ? 13.401 -0.024 -6.219 1.00 94.81 190 ASN A CA 1
ATOM 1522 C C . ASN A 1 190 ? 12.997 0.466 -7.609 1.00 94.81 190 ASN A C 1
ATOM 1524 O O . ASN A 1 190 ? 11.846 0.318 -8.008 1.00 94.81 190 ASN A O 1
ATOM 1528 N N . LYS A 1 191 ? 13.956 1.008 -8.363 1.00 95.25 191 LYS A N 1
ATOM 1529 C CA . LYS A 1 191 ? 13.735 1.473 -9.737 1.00 95.25 191 LYS A CA 1
ATOM 1530 C C . LYS A 1 191 ? 14.672 0.805 -10.742 1.00 95.25 191 LYS A C 1
ATOM 1532 O O . LYS A 1 191 ? 15.822 0.467 -10.417 1.00 95.25 191 LYS A O 1
ATOM 1537 N N . SER A 1 192 ? 14.160 0.601 -11.951 1.00 95.81 192 SER A N 1
ATOM 1538 C CA . SER A 1 192 ? 14.959 0.236 -13.118 1.00 95.81 192 SER A CA 1
ATOM 1539 C C . SER A 1 192 ? 15.782 1.426 -13.609 1.00 95.81 192 SER A C 1
ATOM 1541 O O . SER A 1 192 ? 15.576 2.563 -13.182 1.00 95.81 192 SER A O 1
ATOM 1543 N N . ASP A 1 193 ? 16.688 1.149 -14.538 1.00 94.44 193 ASP A N 1
ATOM 1544 C CA . ASP A 1 193 ? 17.330 2.197 -15.323 1.00 94.44 193 ASP A CA 1
ATOM 1545 C C . ASP A 1 193 ? 16.330 2.792 -16.327 1.00 94.44 193 ASP A C 1
ATOM 1547 O O . ASP A 1 193 ? 15.260 2.221 -16.582 1.00 94.44 193 ASP A O 1
ATOM 1551 N N . VAL A 1 194 ? 16.680 3.944 -16.884 1.00 95.62 194 VAL A N 1
ATOM 1552 C CA . VAL A 1 194 ? 15.868 4.660 -17.871 1.00 95.62 194 VAL A CA 1
ATOM 1553 C C . VAL A 1 194 ? 16.199 4.136 -19.261 1.00 95.62 194 VAL A C 1
ATOM 1555 O O . VAL A 1 194 ? 17.368 3.975 -19.613 1.00 95.62 194 VAL A O 1
ATOM 1558 N N . VAL A 1 195 ? 15.170 3.863 -20.060 1.00 95.94 195 VAL A N 1
ATOM 1559 C CA . VAL A 1 195 ? 15.322 3.541 -21.482 1.00 95.94 195 VAL A CA 1
ATOM 1560 C C . VAL A 1 195 ? 15.084 4.818 -22.276 1.00 95.94 195 VAL A C 1
ATOM 1562 O O . VAL A 1 195 ? 14.045 5.442 -22.116 1.00 95.94 195 VAL A O 1
ATOM 1565 N N . ALA A 1 196 ? 16.027 5.218 -23.127 1.00 94.56 196 ALA A N 1
ATOM 1566 C CA . ALA A 1 196 ? 15.878 6.422 -23.941 1.00 94.56 196 ALA A CA 1
ATOM 1567 C C . ALA A 1 196 ? 14.913 6.198 -25.118 1.00 94.56 196 ALA A C 1
ATOM 1569 O O . ALA A 1 196 ? 14.992 5.168 -25.792 1.00 94.56 196 ALA A O 1
ATOM 1570 N N . ASP A 1 197 ? 14.038 7.176 -25.367 1.00 94.00 197 ASP A N 1
ATOM 1571 C CA . ASP A 1 197 ? 13.218 7.319 -26.576 1.00 94.00 197 ASP A CA 1
ATOM 1572 C C . ASP A 1 197 ? 12.491 6.036 -27.030 1.00 94.00 197 ASP A C 1
ATOM 1574 O O . ASP A 1 197 ? 12.430 5.717 -28.223 1.00 94.00 197 ASP A O 1
ATOM 1578 N N . ASN A 1 198 ? 11.901 5.279 -26.096 1.00 95.75 198 ASN A N 1
ATOM 1579 C CA . ASN A 1 198 ? 11.142 4.075 -26.437 1.00 95.75 198 ASN A CA 1
ATOM 1580 C C . ASN A 1 198 ? 9.971 3.797 -25.483 1.00 95.75 198 ASN A C 1
ATOM 1582 O O . ASN A 1 198 ? 10.123 3.124 -24.468 1.00 95.75 198 ASN A O 1
ATOM 1586 N N . GLY A 1 199 ? 8.765 4.223 -25.868 1.00 95.12 199 GLY A N 1
ATOM 1587 C CA . GLY A 1 199 ? 7.516 3.841 -25.189 1.00 95.12 199 GLY A CA 1
ATOM 1588 C C . GLY A 1 199 ? 6.801 2.621 -25.775 1.00 95.12 199 GLY A C 1
ATOM 1589 O O . GLY A 1 199 ? 5.920 2.050 -25.135 1.00 95.12 199 GLY A O 1
ATOM 1590 N N . LEU A 1 200 ? 7.141 2.203 -26.997 1.00 96.81 200 LEU A N 1
ATOM 1591 C CA . LEU A 1 200 ? 6.370 1.176 -27.700 1.00 96.81 200 LEU A CA 1
ATOM 1592 C C . LEU A 1 200 ? 6.734 -0.234 -27.235 1.00 96.81 200 LEU A C 1
ATOM 1594 O O . LEU A 1 200 ? 5.844 -1.069 -27.076 1.00 96.81 200 LEU A O 1
ATOM 1598 N N . ASN A 1 201 ? 8.027 -0.507 -27.055 1.00 97.12 201 ASN A N 1
ATOM 1599 C CA . ASN A 1 201 ? 8.549 -1.823 -26.690 1.00 97.12 201 ASN A CA 1
ATOM 1600 C C . ASN A 1 201 ? 9.893 -1.758 -25.929 1.00 97.12 201 ASN A C 1
ATOM 1602 O O . ASN A 1 201 ? 10.841 -2.450 -26.318 1.00 97.12 201 ASN A O 1
ATOM 1606 N N . PRO A 1 202 ? 10.016 -0.941 -24.864 1.00 97.00 202 PRO A N 1
ATOM 1607 C CA . PRO A 1 202 ? 11.254 -0.859 -24.098 1.00 97.00 202 PRO A CA 1
ATOM 1608 C C . PRO A 1 202 ? 11.605 -2.211 -23.474 1.00 97.00 202 PRO A C 1
ATOM 1610 O O . PRO A 1 202 ? 10.729 -2.985 -23.080 1.00 97.00 202 PRO A O 1
ATOM 1613 N N . VAL A 1 203 ? 12.904 -2.468 -23.360 1.00 97.00 203 VAL A N 1
ATOM 1614 C CA . VAL A 1 203 ? 13.480 -3.651 -22.717 1.00 97.00 203 VAL A CA 1
ATOM 1615 C C . VAL A 1 203 ? 14.441 -3.151 -21.653 1.00 97.00 203 VAL A C 1
ATOM 1617 O O . VAL A 1 203 ? 15.310 -2.332 -21.948 1.00 97.00 203 VAL A O 1
ATOM 1620 N N . TRP A 1 204 ? 14.296 -3.646 -20.428 1.00 94.50 204 TRP A N 1
ATOM 1621 C CA . TRP A 1 204 ? 15.247 -3.363 -19.358 1.00 94.50 204 TRP A CA 1
ATOM 1622 C C . TRP A 1 204 ? 16.229 -4.524 -19.247 1.00 94.50 204 TRP A C 1
ATOM 1624 O O . TRP A 1 204 ? 15.856 -5.691 -19.392 1.00 94.50 204 TRP A O 1
ATOM 1634 N N . LEU A 1 205 ? 17.504 -4.202 -19.005 1.00 81.00 205 LEU A N 1
ATOM 1635 C CA . LEU A 1 205 ? 18.503 -5.214 -18.665 1.00 81.00 205 LEU A CA 1
ATOM 1636 C C . LEU A 1 205 ? 17.995 -6.025 -17.469 1.00 81.00 205 LEU A C 1
ATOM 1638 O O . LEU A 1 205 ? 17.296 -5.481 -16.616 1.00 81.00 205 LEU A O 1
ATOM 1642 N N . MET A 1 206 ? 18.343 -7.315 -17.416 1.00 70.31 206 MET A N 1
ATOM 1643 C CA . MET A 1 206 ? 17.880 -8.258 -16.389 1.00 70.31 206 MET A CA 1
ATOM 1644 C C . MET A 1 206 ? 18.429 -7.903 -14.995 1.00 70.31 206 MET A C 1
ATOM 1646 O O . MET A 1 206 ? 19.292 -8.591 -14.453 1.00 70.31 206 MET A O 1
ATOM 1650 N N . LYS A 1 207 ? 17.928 -6.811 -14.419 1.00 81.94 207 LYS A N 1
ATOM 1651 C CA . LYS A 1 207 ? 18.107 -6.418 -13.031 1.00 81.94 207 LYS A CA 1
ATOM 1652 C C . LYS A 1 207 ? 17.030 -7.114 -12.219 1.00 81.94 207 LYS A C 1
ATOM 1654 O O . LYS A 1 207 ? 15.845 -7.061 -12.549 1.00 81.94 207 LYS A O 1
ATOM 1659 N N . GLU A 1 208 ? 17.465 -7.794 -11.173 1.00 87.19 208 GLU A N 1
ATOM 1660 C CA . GLU A 1 208 ? 16.573 -8.477 -10.254 1.00 87.19 208 GLU A CA 1
ATOM 1661 C C . GLU A 1 208 ? 16.292 -7.582 -9.051 1.00 87.19 208 GLU A C 1
ATOM 1663 O O . GLU A 1 208 ? 17.202 -7.047 -8.418 1.00 87.19 208 GLU A O 1
ATOM 1668 N N . PHE A 1 209 ? 15.012 -7.416 -8.751 1.00 91.81 209 PHE A N 1
ATOM 1669 C CA . PHE A 1 209 ? 14.518 -6.725 -7.577 1.00 91.81 209 PHE A CA 1
ATOM 1670 C C . PHE A 1 209 ? 14.106 -7.771 -6.550 1.00 91.81 209 PHE A C 1
ATOM 1672 O O . PHE A 1 209 ? 13.266 -8.621 -6.841 1.00 91.81 209 PHE A O 1
ATOM 1679 N N . VAL A 1 210 ? 14.698 -7.712 -5.360 1.00 91.75 210 VAL A N 1
ATOM 1680 C CA . VAL A 1 210 ? 14.424 -8.653 -4.271 1.00 91.75 210 VAL A CA 1
ATOM 1681 C C . VAL A 1 210 ? 13.768 -7.900 -3.125 1.00 91.75 210 VAL A C 1
ATOM 1683 O O . VAL A 1 210 ? 14.318 -6.917 -2.629 1.00 91.75 210 VAL A O 1
ATOM 1686 N N . PHE A 1 211 ? 12.596 -8.373 -2.712 1.00 93.75 211 PHE A N 1
ATOM 1687 C CA . PHE A 1 211 ? 11.806 -7.798 -1.633 1.00 93.75 211 PHE A CA 1
ATOM 1688 C C . PHE A 1 211 ? 11.520 -8.864 -0.580 1.00 93.75 211 PHE A C 1
ATOM 1690 O O . PHE A 1 211 ? 10.982 -9.921 -0.907 1.00 93.75 211 PHE A O 1
ATOM 1697 N N . ASP A 1 212 ? 11.852 -8.585 0.679 1.00 92.38 212 ASP A N 1
ATOM 1698 C CA . ASP A 1 212 ? 11.444 -9.432 1.802 1.00 92.38 212 ASP A CA 1
ATOM 1699 C C . ASP A 1 212 ? 10.207 -8.837 2.449 1.00 92.38 212 ASP A C 1
ATOM 1701 O O . ASP A 1 212 ? 10.217 -7.672 2.843 1.00 92.38 212 ASP A O 1
ATOM 1705 N N . ILE A 1 213 ? 9.164 -9.649 2.562 1.00 95.38 213 ILE A N 1
ATOM 1706 C CA . ILE A 1 213 ? 7.862 -9.245 3.072 1.00 95.38 213 ILE A CA 1
ATOM 1707 C C . ILE A 1 213 ? 7.568 -10.108 4.292 1.00 95.38 213 ILE A C 1
ATOM 1709 O O . ILE A 1 213 ? 7.349 -11.315 4.172 1.00 95.38 213 ILE A O 1
ATOM 1713 N N . ASN A 1 214 ? 7.585 -9.493 5.470 1.00 94.50 214 ASN A N 1
ATOM 1714 C CA . ASN A 1 214 ? 7.322 -10.163 6.736 1.00 94.50 214 ASN A CA 1
ATOM 1715 C C . ASN A 1 214 ? 5.833 -10.464 6.910 1.00 94.50 214 ASN A C 1
ATOM 1717 O O . ASN A 1 214 ? 5.488 -11.519 7.436 1.00 94.50 214 ASN A O 1
ATOM 1721 N N . ASN A 1 215 ? 4.958 -9.560 6.458 1.00 96.25 215 ASN A N 1
ATOM 1722 C CA . ASN A 1 215 ? 3.511 -9.704 6.548 1.00 96.25 215 ASN A CA 1
ATOM 1723 C C . ASN A 1 215 ? 2.840 -9.746 5.157 1.00 96.25 215 ASN A C 1
ATOM 1725 O O . ASN A 1 215 ? 2.159 -8.793 4.768 1.00 96.25 215 ASN A O 1
ATOM 1729 N N . PRO A 1 216 ? 2.975 -10.848 4.390 1.00 96.19 216 PRO A N 1
ATOM 1730 C CA . PRO A 1 216 ? 2.347 -10.979 3.071 1.00 96.19 216 PRO A CA 1
ATOM 1731 C C . PRO A 1 216 ? 0.813 -10.906 3.099 1.00 96.19 216 PRO A C 1
ATOM 1733 O O . PRO A 1 216 ? 0.195 -10.623 2.074 1.00 96.19 216 PRO A O 1
ATOM 1736 N N . GLU A 1 217 ? 0.192 -11.136 4.259 1.00 95.44 217 GLU A N 1
ATOM 1737 C CA . GLU A 1 217 ? -1.250 -10.982 4.478 1.00 95.44 217 GLU A CA 1
ATOM 1738 C C . GLU A 1 217 ? -1.729 -9.529 4.318 1.00 95.44 217 GLU A C 1
ATOM 1740 O O . GLU A 1 217 ? -2.887 -9.300 3.970 1.00 95.44 217 GLU A O 1
ATOM 1745 N N . PHE A 1 218 ? -0.844 -8.557 4.563 1.00 97.06 218 PHE A N 1
ATOM 1746 C CA . PHE A 1 218 ? -1.111 -7.122 4.482 1.00 97.06 218 PHE A CA 1
ATOM 1747 C C . PHE A 1 218 ? -0.003 -6.416 3.687 1.00 97.06 218 PHE A C 1
ATOM 1749 O O . PHE A 1 218 ? 0.673 -5.507 4.164 1.00 97.06 218 PHE A O 1
ATOM 1756 N N . ALA A 1 219 ? 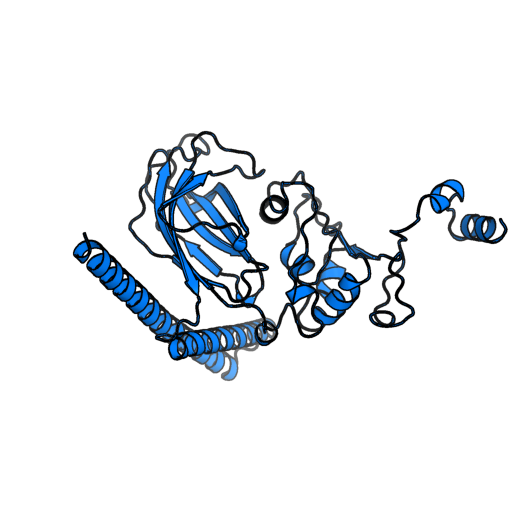0.211 -6.858 2.453 1.00 98.00 219 ALA A N 1
ATOM 1757 C CA . ALA A 1 219 ? 1.170 -6.232 1.558 1.00 98.00 219 ALA A CA 1
ATOM 1758 C C . ALA A 1 219 ? 0.616 -6.130 0.137 1.00 98.00 219 ALA A C 1
ATOM 1760 O O . ALA A 1 219 ? -0.155 -6.975 -0.327 1.00 98.00 219 ALA A O 1
ATOM 1761 N N . PHE A 1 220 ? 1.053 -5.094 -0.564 1.00 98.69 220 PHE A N 1
ATOM 1762 C CA . PHE A 1 220 ? 0.740 -4.800 -1.951 1.00 98.69 220 PHE A CA 1
ATOM 1763 C C . PHE A 1 220 ? 2.038 -4.678 -2.730 1.00 98.69 220 PHE A C 1
ATOM 1765 O O . PHE A 1 220 ? 2.991 -4.066 -2.258 1.00 98.69 220 PHE A O 1
ATOM 1772 N N . LEU A 1 221 ? 2.048 -5.228 -3.936 1.00 98.56 221 LEU A N 1
ATOM 1773 C CA . LEU A 1 221 ? 3.096 -5.020 -4.914 1.00 98.56 221 LEU A CA 1
ATOM 1774 C C . LEU A 1 221 ? 2.591 -4.027 -5.959 1.00 98.56 221 LEU A C 1
ATOM 1776 O O . LEU A 1 221 ? 1.592 -4.273 -6.641 1.00 98.56 221 LEU A O 1
ATOM 1780 N N . ARG A 1 222 ? 3.277 -2.897 -6.065 1.00 98.62 222 ARG A N 1
ATOM 1781 C CA . ARG A 1 222 ? 2.908 -1.770 -6.911 1.00 98.62 222 ARG A CA 1
ATOM 1782 C C . ARG A 1 222 ? 3.984 -1.534 -7.959 1.00 98.62 222 ARG A C 1
ATOM 1784 O O . ARG A 1 222 ? 5.141 -1.317 -7.627 1.00 98.62 222 ARG A O 1
ATOM 1791 N N . PHE A 1 223 ? 3.575 -1.538 -9.218 1.00 98.62 223 PHE A N 1
ATOM 1792 C CA . PHE A 1 223 ? 4.377 -1.138 -10.365 1.00 98.62 223 PHE A CA 1
ATOM 1793 C C . PHE A 1 223 ? 3.941 0.260 -10.779 1.00 98.62 223 PHE A C 1
ATOM 1795 O O . PHE A 1 223 ? 2.748 0.491 -10.980 1.00 98.62 223 PHE A O 1
ATOM 1802 N N . VAL A 1 224 ? 4.883 1.180 -10.931 1.00 98.62 224 VAL A N 1
ATOM 1803 C CA . VAL A 1 224 ? 4.631 2.505 -11.497 1.00 98.62 224 VAL A CA 1
ATOM 1804 C C . VAL A 1 224 ? 5.615 2.727 -12.625 1.00 98.62 224 VAL A C 1
ATOM 1806 O O . VAL A 1 224 ? 6.818 2.565 -12.450 1.00 98.62 224 VAL A O 1
ATOM 1809 N N . VAL A 1 225 ? 5.096 3.069 -13.794 1.00 98.12 225 VAL A N 1
ATOM 1810 C CA . VAL A 1 225 ? 5.904 3.450 -14.944 1.00 98.12 225 VAL A CA 1
ATOM 1811 C C . VAL A 1 225 ? 5.938 4.967 -14.990 1.00 98.12 225 VAL A C 1
ATOM 1813 O O . VAL A 1 225 ? 4.888 5.614 -14.994 1.00 98.12 225 VAL A O 1
ATOM 1816 N N . TYR A 1 226 ? 7.144 5.512 -15.026 1.00 97.19 226 TYR A N 1
ATOM 1817 C CA . TYR A 1 226 ? 7.401 6.934 -15.176 1.00 97.19 226 TYR A CA 1
ATOM 1818 C C . TYR A 1 226 ? 8.144 7.191 -16.486 1.00 97.19 226 TYR A C 1
ATOM 1820 O O . TYR A 1 226 ? 8.794 6.297 -17.022 1.00 97.19 226 TYR A O 1
ATOM 1828 N N . GLU A 1 227 ? 8.052 8.420 -16.970 1.00 94.88 227 GLU A N 1
ATOM 1829 C CA . GLU A 1 227 ? 8.902 9.019 -17.993 1.00 94.88 227 GLU A CA 1
ATOM 1830 C C . GLU A 1 227 ? 9.878 9.966 -17.302 1.00 94.88 227 GLU A C 1
ATOM 1832 O O . GLU A 1 227 ? 9.458 10.767 -16.470 1.00 94.88 227 GLU A O 1
ATOM 1837 N N . GLU A 1 228 ? 11.159 9.890 -17.644 1.00 93.94 228 GLU A N 1
ATOM 1838 C CA . GLU A 1 228 ? 12.110 10.945 -17.299 1.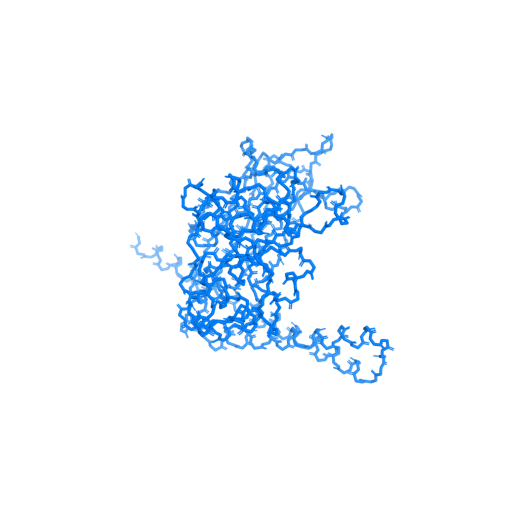00 93.94 228 GLU A CA 1
ATOM 1839 C C . GLU A 1 228 ? 12.103 12.002 -18.407 1.00 93.94 228 GLU A C 1
ATOM 1841 O O . GLU A 1 228 ? 12.362 11.685 -19.570 1.00 93.94 228 GLU A O 1
ATOM 1846 N N . ASP A 1 229 ? 11.758 13.243 -18.062 1.00 88.38 229 ASP A N 1
ATOM 1847 C CA . ASP A 1 229 ? 11.758 14.339 -19.030 1.00 88.38 229 ASP A CA 1
ATOM 1848 C C . ASP A 1 229 ? 13.153 14.959 -19.237 1.00 88.38 229 ASP A C 1
ATOM 1850 O O . ASP A 1 229 ? 14.162 14.524 -18.684 1.00 88.38 229 ASP A O 1
ATOM 1854 N N . MET A 1 230 ? 13.222 16.008 -20.063 1.00 86.44 230 MET A N 1
ATOM 1855 C CA . MET A 1 230 ? 14.474 16.710 -20.381 1.00 86.44 230 MET A CA 1
ATOM 1856 C C . MET A 1 230 ? 15.128 17.401 -19.170 1.00 86.44 230 MET A C 1
ATOM 1858 O O . MET A 1 230 ? 16.285 17.810 -19.268 1.00 86.44 230 MET A O 1
ATOM 1862 N N . PHE A 1 231 ? 14.401 17.559 -18.062 1.00 88.62 231 PHE A N 1
ATOM 1863 C CA . PHE A 1 231 ? 14.873 18.146 -16.809 1.00 88.62 231 PHE A CA 1
ATOM 1864 C C . PHE A 1 231 ? 15.156 17.084 -15.738 1.00 88.62 231 PHE A C 1
ATOM 1866 O O . PHE A 1 231 ? 15.454 17.437 -14.598 1.00 88.62 231 PHE A O 1
ATOM 1873 N N . SER A 1 232 ? 15.115 15.801 -16.110 1.00 88.75 232 SER A N 1
ATOM 1874 C CA . SER A 1 232 ? 15.240 14.660 -15.203 1.00 88.75 232 SER A CA 1
ATOM 1875 C C . SER A 1 232 ? 14.122 14.563 -14.156 1.00 88.75 232 SER A C 1
ATOM 1877 O O . SER A 1 232 ? 14.288 13.891 -13.133 1.00 88.75 232 SER A O 1
ATOM 1879 N N . ASP A 1 233 ? 12.965 15.184 -14.414 1.00 90.38 233 ASP A N 1
ATOM 1880 C CA . ASP A 1 233 ? 11.799 15.063 -13.548 1.00 90.38 233 ASP A CA 1
ATOM 1881 C C . ASP A 1 233 ? 10.982 13.804 -13.912 1.00 90.38 233 ASP A C 1
ATOM 1883 O O . ASP A 1 233 ? 10.693 13.548 -15.089 1.00 90.38 233 ASP A O 1
ATOM 1887 N N . PRO A 1 234 ? 10.598 12.978 -12.916 1.00 93.69 234 PRO A N 1
ATOM 1888 C CA . PRO A 1 234 ? 9.811 11.776 -13.148 1.00 93.69 234 PRO A CA 1
ATOM 1889 C C . PRO A 1 234 ? 8.325 12.113 -13.324 1.00 93.69 234 PRO A C 1
ATOM 1891 O O . PRO A 1 234 ? 7.643 12.538 -12.391 1.00 93.69 234 PRO A O 1
ATOM 1894 N N . ASN A 1 235 ? 7.791 11.832 -14.507 1.00 94.38 235 ASN A N 1
ATOM 1895 C CA . ASN A 1 235 ? 6.400 12.069 -14.875 1.00 94.38 235 ASN A CA 1
ATOM 1896 C C . ASN A 1 235 ? 5.616 10.755 -14.931 1.00 94.38 235 ASN A C 1
ATOM 1898 O O . ASN A 1 235 ? 6.035 9.792 -15.566 1.00 94.38 235 ASN A O 1
ATOM 1902 N N . PHE A 1 236 ? 4.468 10.684 -14.254 1.00 96.38 236 PHE A N 1
ATOM 1903 C CA . PHE A 1 236 ? 3.649 9.467 -14.206 1.00 96.38 236 PHE A CA 1
ATOM 1904 C C . PHE A 1 236 ? 3.129 9.077 -15.599 1.00 96.38 236 PHE A C 1
ATOM 1906 O O . PHE A 1 236 ? 2.478 9.886 -16.259 1.00 96.38 236 PHE A O 1
ATOM 1913 N N . LEU A 1 237 ? 3.331 7.819 -16.003 1.00 96.50 237 LEU A N 1
ATOM 1914 C CA . LEU A 1 237 ? 2.738 7.249 -17.217 1.00 96.50 237 LEU A CA 1
ATOM 1915 C C . LEU A 1 237 ? 1.586 6.300 -16.888 1.00 96.50 237 LEU A C 1
ATOM 1917 O O . LEU A 1 237 ? 0.478 6.450 -17.401 1.00 96.50 237 LEU A O 1
ATOM 1921 N N . ALA A 1 238 ? 1.849 5.299 -16.050 1.00 98.25 238 ALA A N 1
ATOM 1922 C CA . ALA A 1 238 ? 0.890 4.246 -15.746 1.00 98.25 238 ALA A CA 1
ATOM 1923 C C . ALA A 1 238 ? 1.233 3.524 -14.439 1.00 98.25 238 ALA A C 1
ATOM 1925 O O . ALA A 1 238 ? 2.347 3.629 -13.930 1.00 98.25 238 ALA A O 1
ATOM 1926 N N . GLN A 1 239 ? 0.301 2.737 -13.906 1.00 98.56 239 GLN A N 1
ATOM 1927 C CA . GLN A 1 239 ? 0.544 1.904 -12.728 1.00 98.56 239 GLN A CA 1
ATOM 1928 C C . GLN A 1 239 ? -0.226 0.591 -12.756 1.00 98.56 239 GLN A C 1
ATOM 1930 O O . GLN A 1 239 ? -1.229 0.460 -13.450 1.00 98.56 239 GLN A O 1
ATOM 1935 N N . ALA A 1 240 ? 0.214 -0.365 -11.951 1.00 98.62 240 ALA A N 1
ATOM 1936 C CA . ALA A 1 240 ? -0.568 -1.536 -11.595 1.00 98.62 240 ALA A CA 1
ATOM 1937 C C . ALA A 1 240 ? -0.262 -1.938 -10.149 1.00 98.62 240 ALA A C 1
ATOM 1939 O O . ALA A 1 240 ? 0.898 -2.116 -9.781 1.00 98.62 240 ALA A O 1
ATOM 1940 N N . THR A 1 241 ? -1.294 -2.088 -9.322 1.00 98.69 241 THR A N 1
ATOM 1941 C CA . THR A 1 241 ? -1.152 -2.400 -7.894 1.00 98.69 241 THR A CA 1
ATOM 1942 C C . THR A 1 241 ? -1.906 -3.687 -7.571 1.00 98.69 241 THR A C 1
ATOM 1944 O O . THR A 1 241 ? -3.085 -3.804 -7.900 1.00 98.69 241 THR A O 1
ATOM 1947 N N . PHE A 1 242 ? -1.247 -4.644 -6.916 1.00 98.19 242 PHE A N 1
ATOM 1948 C CA . PHE A 1 242 ? -1.817 -5.958 -6.602 1.00 98.19 242 PHE A CA 1
ATOM 1949 C C . PHE A 1 242 ? -1.588 -6.331 -5.137 1.00 98.19 242 PHE A C 1
ATOM 1951 O O . PHE A 1 242 ? -0.476 -6.157 -4.644 1.00 98.19 242 PHE A O 1
ATOM 1958 N N . PRO A 1 243 ? -2.577 -6.909 -4.439 1.00 98.06 243 PRO A N 1
ATOM 1959 C CA . PRO A 1 243 ? -2.330 -7.578 -3.166 1.00 98.06 243 PRO A CA 1
ATOM 1960 C C . PRO A 1 243 ? -1.328 -8.725 -3.350 1.00 98.06 243 PRO A C 1
ATOM 1962 O O . PRO A 1 243 ? -1.475 -9.537 -4.265 1.00 98.06 243 PRO A O 1
ATOM 1965 N N . VAL A 1 244 ? -0.335 -8.832 -2.466 1.00 97.56 244 VAL A N 1
ATOM 1966 C CA . VAL A 1 244 ? 0.747 -9.830 -2.561 1.00 97.56 244 VAL A CA 1
ATOM 1967 C C . VAL A 1 244 ? 0.208 -11.262 -2.582 1.00 97.56 244 VAL A C 1
ATOM 1969 O O . VAL A 1 244 ? 0.664 -12.087 -3.370 1.00 97.56 244 VAL A O 1
ATOM 1972 N N . LYS A 1 245 ? -0.843 -11.541 -1.807 1.00 93.19 245 LYS A N 1
ATOM 1973 C CA . LYS A 1 245 ? -1.538 -12.840 -1.804 1.00 93.19 245 LYS A CA 1
ATOM 1974 C C . LYS A 1 245 ? -2.140 -13.258 -3.145 1.00 93.19 245 LYS A C 1
ATOM 1976 O O . LYS A 1 245 ? -2.396 -14.439 -3.351 1.00 93.19 245 LYS A O 1
ATOM 1981 N N . ALA A 1 246 ? -2.418 -12.305 -4.031 1.00 94.75 246 ALA A N 1
ATOM 1982 C CA . ALA A 1 246 ? -3.029 -12.566 -5.331 1.00 94.75 246 ALA A CA 1
ATOM 1983 C C . ALA A 1 246 ? -1.989 -12.797 -6.445 1.00 94.75 246 ALA A C 1
ATOM 1985 O O . ALA A 1 246 ? -2.362 -13.046 -7.596 1.00 94.75 246 ALA A O 1
ATOM 1986 N N . LEU A 1 247 ? -0.692 -12.705 -6.131 1.00 96.69 247 LEU A N 1
ATOM 1987 C CA . LEU A 1 247 ? 0.381 -12.845 -7.109 1.00 96.69 247 LEU A CA 1
ATOM 1988 C C . LEU A 1 247 ? 0.539 -14.297 -7.579 1.00 96.69 247 LEU A C 1
ATOM 1990 O O . LEU A 1 247 ? 0.382 -15.256 -6.826 1.00 96.69 247 LEU A O 1
ATOM 1994 N N . LYS A 1 248 ? 0.896 -14.450 -8.855 1.00 96.50 248 LYS A N 1
ATOM 1995 C CA . LYS A 1 248 ? 1.265 -15.729 -9.478 1.00 96.50 248 LYS A CA 1
ATOM 1996 C C . LYS A 1 248 ? 2.732 -15.683 -9.884 1.00 96.50 248 LYS A C 1
ATOM 1998 O O . LYS A 1 248 ? 3.220 -14.620 -10.244 1.00 96.50 248 LYS A O 1
ATOM 2003 N N . THR A 1 249 ? 3.402 -16.831 -9.908 1.00 96.56 249 THR A N 1
ATOM 2004 C CA . THR A 1 249 ? 4.827 -16.953 -10.266 1.00 96.56 249 THR A CA 1
ATOM 2005 C C . THR A 1 249 ? 5.052 -17.227 -11.763 1.00 96.56 249 THR A C 1
ATOM 2007 O O . THR A 1 249 ? 4.101 -17.524 -12.500 1.00 96.56 249 THR A O 1
ATOM 2010 N N . GLY A 1 250 ? 6.306 -17.124 -12.213 1.00 96.88 250 GLY A N 1
ATOM 2011 C CA . GLY A 1 250 ? 6.775 -17.338 -13.584 1.00 96.88 250 GLY A CA 1
ATOM 2012 C C . GLY A 1 250 ? 6.781 -16.067 -14.438 1.00 96.88 250 GLY A C 1
ATOM 2013 O O . GLY A 1 250 ? 6.739 -14.949 -13.924 1.00 96.88 250 GLY A O 1
ATOM 2014 N N . TYR A 1 251 ? 6.813 -16.236 -15.762 1.00 97.38 251 TYR A N 1
ATOM 2015 C CA . TYR A 1 251 ? 6.648 -15.131 -16.710 1.00 97.38 251 TYR A CA 1
ATOM 2016 C C . TYR A 1 251 ? 5.191 -14.667 -16.727 1.00 97.38 251 TYR A C 1
ATOM 2018 O O . TYR A 1 251 ? 4.279 -15.451 -17.008 1.00 97.38 251 TYR A O 1
ATOM 2026 N N . ARG A 1 252 ? 4.960 -13.393 -16.414 1.00 98.19 252 ARG A N 1
ATOM 2027 C CA . ARG A 1 252 ? 3.629 -12.796 -16.301 1.00 98.19 252 ARG A CA 1
ATOM 2028 C C . ARG A 1 252 ? 3.568 -11.469 -17.040 1.00 98.19 252 ARG A C 1
ATOM 2030 O O . ARG A 1 252 ? 4.504 -10.676 -17.009 1.00 98.19 252 ARG A O 1
ATOM 2037 N N . SER A 1 253 ? 2.429 -11.241 -17.682 1.00 98.06 253 SER A N 1
ATOM 2038 C CA . SER A 1 253 ? 2.049 -9.916 -18.155 1.00 98.06 253 SER A CA 1
ATOM 2039 C C . SER A 1 253 ? 1.429 -9.153 -16.991 1.00 98.06 253 SER A C 1
ATOM 2041 O O . SER A 1 253 ? 0.576 -9.703 -16.294 1.00 98.06 253 SER A O 1
ATOM 2043 N N . VAL A 1 254 ? 1.834 -7.903 -16.800 1.00 98.44 254 VAL A N 1
ATOM 2044 C CA . VAL A 1 254 ? 1.262 -6.963 -15.832 1.00 98.44 254 VAL A CA 1
ATOM 2045 C C . VAL A 1 254 ? 0.523 -5.885 -16.624 1.00 98.44 254 VAL A C 1
ATOM 2047 O O . VAL A 1 254 ? 1.176 -4.966 -17.122 1.00 98.44 254 VAL A O 1
ATOM 2050 N N . PRO A 1 255 ? -0.805 -6.009 -16.807 1.00 98.38 255 PRO A N 1
ATOM 2051 C CA . PRO A 1 255 ? -1.603 -4.986 -17.473 1.00 98.38 255 PRO A CA 1
ATOM 2052 C C . PRO A 1 255 ? -1.547 -3.680 -16.685 1.00 98.38 255 PRO A C 1
ATOM 2054 O O . PRO A 1 255 ? -1.766 -3.674 -15.471 1.00 98.38 255 PRO A O 1
ATOM 2057 N N . LEU A 1 256 ? -1.233 -2.592 -17.378 1.00 98.56 256 LEU A N 1
ATOM 2058 C CA . LEU A 1 256 ? -1.093 -1.270 -16.792 1.00 98.56 256 LEU A CA 1
ATOM 2059 C C . LEU A 1 256 ? -2.427 -0.519 -16.811 1.00 98.56 256 LEU A C 1
ATOM 2061 O O . LEU A 1 256 ? -3.302 -0.751 -17.645 1.00 98.56 256 LEU A O 1
ATOM 2065 N N . ARG A 1 257 ? -2.568 0.398 -15.861 1.00 98.50 257 ARG A N 1
ATOM 2066 C CA . ARG A 1 257 ? -3.735 1.250 -15.659 1.00 98.50 257 ARG A CA 1
ATOM 2067 C C . ARG A 1 257 ? -3.324 2.714 -15.601 1.00 98.50 257 ARG A C 1
ATOM 2069 O O . ARG A 1 257 ? -2.177 3.032 -15.279 1.00 98.50 257 ARG A O 1
ATOM 2076 N N . ASN A 1 258 ? -4.263 3.607 -15.889 1.00 97.94 258 ASN A N 1
ATOM 2077 C CA . ASN A 1 258 ? -4.053 5.043 -15.736 1.00 97.94 258 ASN A CA 1
ATOM 2078 C C . ASN A 1 258 ? -4.054 5.452 -14.243 1.00 97.94 258 ASN A C 1
ATOM 2080 O O . ASN A 1 258 ? -4.131 4.621 -13.329 1.00 97.94 258 ASN A O 1
ATOM 2084 N N . SER A 1 259 ? -3.965 6.755 -13.980 1.00 97.19 259 SER A N 1
ATOM 2085 C CA . SER A 1 259 ? -3.950 7.304 -12.619 1.00 97.19 259 SER A CA 1
ATOM 2086 C C . SER A 1 259 ? -5.271 7.082 -11.858 1.00 97.19 259 SER A C 1
ATOM 2088 O O . SER A 1 259 ? -5.251 6.953 -10.633 1.00 97.19 259 SER A O 1
ATOM 2090 N N . TYR A 1 260 ? -6.395 6.948 -12.569 1.00 97.94 260 TYR A N 1
ATOM 2091 C CA . TYR A 1 260 ? -7.721 6.610 -12.034 1.00 97.94 260 TYR A CA 1
ATOM 2092 C C . TYR A 1 260 ? -7.940 5.099 -11.855 1.00 97.94 260 TYR A C 1
ATOM 2094 O O . TYR A 1 260 ? -9.025 4.681 -11.448 1.00 97.94 260 TYR A O 1
ATOM 2102 N N . SER A 1 261 ? -6.903 4.287 -12.111 1.00 97.88 261 SER A N 1
ATOM 2103 C CA . SER A 1 261 ? -6.945 2.821 -12.093 1.00 97.88 261 SER A CA 1
ATOM 2104 C C . SER A 1 261 ? -7.885 2.207 -13.145 1.00 97.88 261 SER A C 1
ATOM 2106 O O . SER A 1 261 ? -8.339 1.071 -12.983 1.00 97.88 261 SER A O 1
ATOM 2108 N N . GLU A 1 262 ? -8.119 2.909 -14.252 1.00 97.50 262 GLU A N 1
ATOM 2109 C CA . GLU A 1 262 ? -8.809 2.384 -15.436 1.00 97.50 262 GLU A CA 1
ATOM 2110 C C . GLU A 1 262 ? -7.821 1.694 -16.383 1.00 97.50 262 GLU A C 1
ATOM 2112 O O . GLU A 1 262 ? -6.626 2.000 -16.387 1.00 97.50 262 GLU A O 1
ATOM 2117 N N . GLU A 1 263 ? -8.310 0.748 -17.180 1.00 96.88 263 GLU A N 1
ATOM 2118 C CA . GLU A 1 263 ? -7.481 -0.053 -18.082 1.00 96.88 263 GLU A CA 1
ATOM 2119 C C . GLU A 1 263 ? -6.876 0.795 -19.206 1.00 96.88 263 GLU A C 1
ATOM 2121 O O . GLU A 1 263 ? -7.560 1.591 -19.846 1.00 96.88 263 GLU A O 1
ATOM 2126 N N . LEU A 1 264 ? -5.579 0.604 -19.460 1.00 97.56 264 LEU A N 1
ATOM 2127 C CA . LEU A 1 264 ? -4.908 1.155 -20.630 1.00 97.56 264 LEU A CA 1
ATOM 2128 C C . LEU A 1 264 ? -4.857 0.095 -21.728 1.00 97.56 264 LEU A C 1
ATOM 2130 O O . LEU A 1 264 ? -4.444 -1.043 -21.497 1.00 97.56 264 LEU A O 1
ATOM 2134 N N . GLU A 1 265 ? -5.258 0.474 -22.938 1.00 96.44 265 GLU A N 1
ATOM 2135 C CA . GLU A 1 265 ? -5.302 -0.442 -24.073 1.00 96.44 265 GLU A CA 1
ATOM 2136 C C . GLU A 1 265 ? -3.890 -0.950 -24.416 1.00 96.44 265 GLU A C 1
ATOM 2138 O O . GLU A 1 265 ? -2.980 -0.161 -24.661 1.00 96.44 265 GLU A O 1
ATOM 2143 N N . LEU A 1 266 ? -3.701 -2.276 -24.415 1.00 97.06 266 LEU A N 1
ATOM 2144 C CA . LEU A 1 266 ? -2.449 -2.989 -24.740 1.00 97.06 266 LEU A CA 1
ATOM 2145 C C . LEU A 1 266 ? -1.227 -2.692 -23.847 1.00 97.06 266 LEU A C 1
ATOM 2147 O O . LEU A 1 266 ? -0.221 -3.403 -23.961 1.00 97.06 266 LEU A O 1
ATOM 2151 N N . ALA A 1 267 ? -1.295 -1.687 -22.973 1.00 98.31 267 ALA A N 1
ATOM 2152 C CA . ALA A 1 267 ? -0.192 -1.273 -22.122 1.00 98.31 267 ALA A CA 1
ATOM 2153 C C . ALA A 1 267 ? 0.095 -2.343 -21.062 1.00 98.31 267 ALA A C 1
ATOM 2155 O O . ALA A 1 267 ? -0.738 -2.632 -20.200 1.00 98.31 267 ALA A O 1
ATOM 2156 N N . ALA A 1 268 ? 1.281 -2.944 -21.106 1.00 98.56 268 ALA A N 1
ATOM 2157 C CA . ALA A 1 268 ? 1.650 -3.986 -20.153 1.00 98.56 268 ALA A CA 1
ATOM 2158 C C . ALA A 1 268 ? 3.160 -4.093 -19.955 1.00 98.56 268 ALA A C 1
ATOM 2160 O O . ALA A 1 268 ? 3.933 -3.883 -20.889 1.00 98.56 268 ALA A O 1
ATOM 2161 N N . LEU A 1 269 ? 3.571 -4.501 -18.754 1.00 98.38 269 LEU A N 1
ATOM 2162 C CA . LEU A 1 269 ? 4.932 -4.968 -18.485 1.00 98.38 269 LEU A CA 1
ATOM 2163 C C . LEU A 1 269 ? 5.009 -6.485 -18.669 1.00 98.38 269 LEU A C 1
ATOM 2165 O O . LEU A 1 269 ? 4.072 -7.209 -18.335 1.00 98.38 269 LEU A O 1
ATOM 2169 N N . LEU A 1 270 ? 6.150 -6.976 -19.138 1.00 98.19 270 LEU A N 1
ATOM 2170 C CA . LEU A 1 270 ? 6.526 -8.379 -19.038 1.00 98.19 270 LEU A CA 1
ATOM 2171 C C . LEU A 1 270 ? 7.498 -8.534 -17.869 1.00 98.19 270 LEU A C 1
ATOM 2173 O O . LEU A 1 270 ? 8.587 -7.956 -17.879 1.00 98.19 270 LEU A O 1
ATOM 2177 N N . VAL A 1 271 ? 7.113 -9.343 -16.886 1.00 97.75 271 VAL A N 1
ATOM 2178 C CA . VAL A 1 271 ? 7.928 -9.615 -15.701 1.00 97.75 271 VAL A CA 1
ATOM 2179 C C . VAL A 1 271 ? 8.149 -11.107 -15.524 1.00 97.75 271 VAL A C 1
ATOM 2181 O O . VAL A 1 271 ? 7.320 -11.927 -15.921 1.00 97.75 271 VAL A O 1
ATOM 2184 N N . HIS A 1 272 ? 9.257 -11.462 -14.890 1.00 96.50 272 HIS A N 1
ATOM 2185 C CA . HIS A 1 272 ? 9.438 -12.772 -14.289 1.00 96.50 272 HIS A CA 1
ATOM 2186 C C . HIS A 1 272 ? 9.372 -12.620 -12.772 1.00 96.50 272 HIS A C 1
ATOM 2188 O O . HIS A 1 272 ? 10.134 -11.838 -12.208 1.00 96.50 272 HIS A O 1
ATOM 2194 N N . ILE A 1 273 ? 8.454 -13.337 -12.127 1.00 96.50 273 ILE A N 1
ATOM 2195 C CA . ILE A 1 273 ? 8.220 -13.250 -10.686 1.00 96.50 273 ILE A CA 1
ATOM 2196 C C . ILE A 1 273 ? 8.385 -14.618 -10.029 1.00 96.50 273 ILE A C 1
ATOM 2198 O O . ILE A 1 273 ? 7.760 -15.601 -10.424 1.00 96.50 273 ILE A O 1
ATOM 2202 N N . GLU A 1 274 ? 9.201 -14.676 -8.988 1.00 94.50 274 GLU A N 1
ATOM 2203 C CA . GLU A 1 274 ? 9.347 -15.838 -8.119 1.00 94.50 274 GLU A CA 1
ATOM 2204 C C . GLU A 1 274 ? 9.015 -15.446 -6.685 1.00 94.50 274 GLU A C 1
ATOM 2206 O O . GLU A 1 274 ? 9.319 -14.339 -6.240 1.00 94.50 274 GLU A O 1
ATOM 2211 N N . ILE A 1 275 ? 8.372 -16.361 -5.969 1.00 94.50 275 ILE A N 1
ATOM 2212 C CA . ILE A 1 275 ? 7.995 -16.186 -4.571 1.00 94.50 275 ILE A CA 1
ATOM 2213 C C . ILE A 1 275 ? 8.468 -17.433 -3.839 1.00 94.50 275 ILE A C 1
ATOM 2215 O O . ILE A 1 275 ? 8.104 -18.543 -4.228 1.00 94.50 275 ILE A O 1
ATOM 2219 N N . ALA A 1 276 ? 9.285 -17.238 -2.812 1.00 91.50 276 ALA A N 1
ATOM 2220 C CA . ALA A 1 276 ? 9.805 -18.300 -1.959 1.00 91.50 276 ALA A CA 1
ATOM 2221 C C . ALA A 1 276 ? 9.595 -17.940 -0.486 1.00 91.50 276 ALA A C 1
ATOM 2223 O O . ALA A 1 276 ? 9.438 -16.762 -0.149 1.00 91.50 276 ALA A O 1
ATOM 2224 N N . ASN A 1 277 ? 9.607 -18.939 0.394 1.00 89.00 277 ASN A N 1
ATOM 2225 C CA . ASN A 1 277 ? 9.622 -18.686 1.831 1.00 89.00 277 ASN A CA 1
ATOM 2226 C C . ASN A 1 277 ? 10.970 -18.039 2.201 1.00 89.00 277 ASN A C 1
ATOM 2228 O O . ASN A 1 277 ? 12.032 -18.502 1.784 1.00 89.00 277 ASN A O 1
ATOM 2232 N N . ALA A 1 278 ? 10.942 -16.939 2.956 1.00 84.75 278 ALA A N 1
ATOM 2233 C CA . ALA A 1 278 ? 12.158 -16.188 3.261 1.00 84.75 278 ALA A CA 1
ATOM 2234 C C . ALA A 1 278 ? 13.101 -16.915 4.243 1.00 84.75 278 ALA A C 1
ATOM 2236 O O . ALA A 1 278 ? 14.282 -16.569 4.310 1.00 84.75 278 ALA A O 1
ATOM 2237 N N . LYS A 1 279 ? 12.581 -17.902 4.987 1.00 80.00 279 LYS A N 1
ATOM 2238 C CA . LYS A 1 279 ? 13.263 -18.684 6.030 1.00 80.00 279 LYS A CA 1
ATOM 2239 C C . LYS A 1 279 ? 13.709 -20.086 5.581 1.00 80.00 279 LYS A C 1
ATOM 2241 O O . LYS A 1 279 ? 13.993 -20.909 6.442 1.00 80.00 279 LYS A O 1
ATOM 2246 N N . GLU A 1 280 ? 13.749 -20.400 4.284 1.00 75.44 280 GLU A N 1
ATOM 2247 C CA . GLU A 1 280 ? 14.235 -21.719 3.829 1.00 75.44 280 GLU A CA 1
ATOM 2248 C C . GLU A 1 280 ? 15.611 -22.083 4.446 1.00 75.44 280 GLU A C 1
ATOM 2250 O O . GLU A 1 280 ? 16.493 -21.229 4.560 1.00 75.44 280 GLU A O 1
ATOM 2255 N N . GLU A 1 281 ? 15.774 -23.358 4.836 1.00 57.22 281 GLU A N 1
ATOM 2256 C CA . GLU A 1 281 ? 16.785 -23.870 5.791 1.00 57.22 281 GLU A CA 1
ATOM 2257 C C . GLU A 1 281 ? 18.252 -23.477 5.498 1.00 57.22 281 GLU A C 1
ATOM 2259 O O . GLU A 1 281 ? 19.033 -23.281 6.428 1.00 57.22 281 GLU A O 1
ATOM 2264 N N . ASP A 1 282 ? 18.639 -23.289 4.231 1.00 58.09 282 ASP A N 1
ATOM 2265 C CA . ASP A 1 282 ? 20.016 -22.920 3.848 1.00 58.09 282 ASP A CA 1
ATOM 2266 C C . ASP A 1 282 ? 20.377 -21.445 4.144 1.00 58.09 282 ASP A C 1
ATOM 2268 O O . ASP A 1 282 ? 21.561 -21.083 4.162 1.00 58.09 282 ASP A O 1
ATOM 2272 N N . ASP A 1 283 ? 19.379 -20.583 4.381 1.00 65.25 283 ASP A N 1
ATOM 2273 C CA . ASP A 1 283 ? 19.540 -19.129 4.516 1.00 65.25 283 ASP A CA 1
ATOM 2274 C C . ASP A 1 283 ? 18.956 -18.550 5.819 1.00 65.25 283 ASP A C 1
ATOM 2276 O O . ASP A 1 283 ? 19.030 -17.337 6.019 1.00 65.25 283 ASP A O 1
ATOM 2280 N N . GLU A 1 284 ? 18.435 -19.362 6.748 1.00 70.62 284 GLU A N 1
ATOM 2281 C CA . GLU A 1 284 ? 17.771 -18.870 7.972 1.00 70.62 284 GLU A CA 1
ATOM 2282 C C . GLU A 1 284 ? 18.678 -17.946 8.816 1.00 70.62 284 GLU A C 1
ATOM 2284 O O . GLU A 1 284 ? 18.269 -16.861 9.250 1.00 70.62 284 GLU A O 1
ATOM 2289 N N . ASN A 1 285 ? 19.954 -18.318 8.968 1.00 78.81 285 ASN A N 1
ATOM 2290 C CA . ASN A 1 285 ? 20.956 -17.508 9.673 1.00 78.81 285 ASN A CA 1
ATOM 2291 C C . ASN A 1 285 ? 21.246 -16.177 8.957 1.00 78.81 285 ASN A C 1
ATOM 2293 O O . ASN A 1 285 ? 21.430 -15.137 9.600 1.00 78.81 285 ASN A O 1
ATOM 2297 N N . LEU A 1 286 ? 21.279 -16.195 7.621 1.00 82.69 286 LEU A N 1
ATOM 2298 C CA . LEU A 1 286 ? 21.556 -15.016 6.800 1.00 82.69 286 LEU A CA 1
ATOM 2299 C C . LEU A 1 286 ? 20.352 -14.071 6.772 1.00 82.69 286 LEU A C 1
ATOM 2301 O O . LEU A 1 286 ? 20.519 -12.869 6.970 1.00 82.69 286 LEU A O 1
ATOM 2305 N N . TYR A 1 287 ? 19.143 -14.612 6.606 1.00 82.75 287 TYR A N 1
ATOM 2306 C CA . TYR A 1 287 ? 17.889 -13.871 6.700 1.00 82.75 287 TYR A CA 1
ATOM 2307 C C . TYR A 1 287 ? 17.771 -13.167 8.053 1.00 82.75 287 TYR A C 1
ATOM 2309 O O . TYR A 1 287 ? 17.564 -11.956 8.104 1.00 82.75 287 TYR A O 1
ATOM 2317 N N . THR A 1 288 ? 17.988 -13.897 9.149 1.00 84.69 288 THR A N 1
ATOM 2318 C CA . THR A 1 288 ? 17.913 -13.338 10.505 1.00 84.69 288 THR A CA 1
ATOM 2319 C C . THR A 1 288 ? 18.940 -12.222 10.714 1.00 84.69 288 THR A C 1
ATOM 2321 O O . THR A 1 288 ? 18.596 -11.168 11.247 1.00 84.69 288 THR A O 1
ATOM 2324 N N . SER A 1 289 ? 20.172 -12.395 10.221 1.00 87.25 289 SER A N 1
ATOM 2325 C CA . SER A 1 289 ? 21.219 -11.363 10.293 1.00 87.25 289 SER A CA 1
ATOM 2326 C C . SER A 1 289 ? 20.854 -10.100 9.502 1.00 87.25 289 SER A C 1
ATOM 2328 O O . SER A 1 289 ? 21.019 -8.986 10.000 1.00 87.25 289 SER A O 1
ATOM 2330 N N . ILE A 1 290 ? 20.317 -10.257 8.286 1.00 86.38 290 ILE A N 1
ATOM 2331 C CA . ILE A 1 290 ? 19.843 -9.142 7.448 1.00 86.38 290 ILE A CA 1
ATOM 2332 C C . ILE A 1 290 ? 18.702 -8.401 8.148 1.00 86.38 290 ILE A C 1
ATOM 2334 O O . ILE A 1 290 ? 18.706 -7.172 8.198 1.00 86.38 290 ILE A O 1
ATOM 2338 N N . GLN A 1 291 ? 17.750 -9.129 8.733 1.00 86.06 291 GLN A N 1
ATOM 2339 C CA . GLN A 1 291 ? 16.625 -8.532 9.451 1.00 86.06 291 GLN A CA 1
ATOM 2340 C C . GLN A 1 291 ? 17.073 -7.750 10.693 1.00 86.06 291 GLN A C 1
ATOM 2342 O O . GLN A 1 291 ? 16.584 -6.645 10.918 1.00 86.06 291 GLN A O 1
ATOM 2347 N N . GLN A 1 292 ? 18.033 -8.270 11.464 1.00 88.31 292 GLN A N 1
ATOM 2348 C CA . GLN A 1 292 ? 18.607 -7.561 12.614 1.00 88.31 292 GLN A CA 1
ATOM 2349 C C . GLN A 1 292 ? 19.335 -6.277 12.196 1.00 88.31 292 GLN A C 1
ATOM 2351 O O . GLN A 1 292 ? 19.204 -5.246 12.856 1.00 88.31 292 GLN A O 1
ATOM 2356 N N . LEU A 1 293 ? 20.079 -6.308 11.084 1.00 88.44 293 LEU A N 1
ATOM 2357 C CA . LEU A 1 293 ? 20.744 -5.114 10.558 1.00 88.44 293 LEU A CA 1
ATOM 2358 C C . LEU A 1 293 ? 19.748 -4.077 10.035 1.00 88.44 293 LEU A C 1
ATOM 2360 O O . LEU A 1 293 ? 19.959 -2.888 10.265 1.00 88.44 293 LEU A O 1
ATOM 2364 N N . ARG A 1 294 ? 18.654 -4.499 9.385 1.00 86.75 294 ARG A N 1
ATOM 2365 C CA . ARG A 1 294 ? 17.573 -3.587 8.968 1.00 86.75 294 ARG A CA 1
ATOM 2366 C C . ARG A 1 294 ? 16.940 -2.883 10.163 1.00 86.75 294 ARG A C 1
ATOM 2368 O O . ARG A 1 294 ? 16.796 -1.661 10.128 1.00 86.75 294 ARG A O 1
ATOM 2375 N N . ASP A 1 295 ? 16.630 -3.621 11.229 1.00 86.94 295 ASP A N 1
ATOM 2376 C CA . ASP A 1 295 ? 16.092 -3.029 12.461 1.00 86.94 295 ASP A CA 1
ATOM 2377 C C . ASP A 1 295 ? 17.069 -2.026 13.061 1.00 86.94 295 ASP A C 1
ATOM 2379 O O . ASP A 1 295 ? 16.689 -0.906 13.403 1.00 86.94 295 ASP A O 1
ATOM 2383 N N . ARG A 1 296 ? 18.347 -2.413 13.145 1.00 89.12 296 ARG A N 1
ATOM 2384 C CA . ARG A 1 296 ? 19.394 -1.564 13.703 1.00 89.12 296 ARG A CA 1
ATOM 2385 C C . ARG A 1 296 ? 19.583 -0.288 12.887 1.00 89.12 296 ARG A C 1
ATOM 2387 O O . ARG A 1 296 ? 19.694 0.788 13.468 1.00 89.12 296 ARG A O 1
ATOM 2394 N N . ALA A 1 297 ? 19.583 -0.388 11.559 1.00 89.19 297 ALA A N 1
ATOM 2395 C CA . ALA A 1 297 ? 19.667 0.763 10.667 1.00 89.19 297 ALA A CA 1
ATOM 2396 C C . ALA A 1 297 ? 18.440 1.680 10.810 1.00 89.19 297 ALA A C 1
ATOM 2398 O O . ALA A 1 297 ? 18.590 2.898 10.865 1.00 89.19 297 ALA A O 1
ATOM 2399 N N . SER A 1 298 ? 17.234 1.118 10.938 1.00 86.50 298 SER A N 1
ATOM 2400 C CA . SER A 1 298 ? 16.011 1.899 11.173 1.00 86.50 298 SER A CA 1
ATOM 2401 C C . SER A 1 298 ? 16.045 2.632 12.520 1.00 86.50 298 SER A C 1
ATOM 2403 O O . SER A 1 298 ? 15.734 3.822 12.593 1.00 86.50 298 SER A O 1
ATOM 2405 N N . GLU A 1 299 ? 16.476 1.957 13.588 1.00 88.38 299 GLU A N 1
ATOM 2406 C CA . GLU A 1 299 ? 16.638 2.552 14.917 1.00 88.38 299 GLU A CA 1
ATOM 2407 C C . GLU A 1 299 ? 17.643 3.712 14.893 1.00 88.38 299 GLU A C 1
ATOM 2409 O O . GLU A 1 299 ? 17.339 4.809 15.365 1.00 88.38 299 GLU A O 1
ATOM 2414 N N . LEU A 1 300 ? 18.817 3.490 14.295 1.00 89.19 300 LEU A N 1
ATOM 2415 C CA . LEU A 1 300 ? 19.857 4.507 14.154 1.00 89.19 300 LEU A CA 1
ATOM 2416 C C . LEU A 1 300 ? 19.374 5.689 13.307 1.00 89.19 300 LEU A C 1
ATOM 2418 O O . LEU A 1 300 ? 19.577 6.833 13.701 1.00 89.19 300 LEU A O 1
ATOM 2422 N N . SER A 1 301 ? 18.660 5.437 12.206 1.00 89.38 301 SER A N 1
ATOM 2423 C CA . SER A 1 301 ? 18.067 6.491 11.376 1.00 89.38 301 SER A CA 1
ATOM 2424 C C . SER A 1 301 ? 17.086 7.357 12.168 1.00 89.38 301 SER A C 1
ATOM 2426 O O . SER A 1 301 ? 17.135 8.581 12.071 1.00 89.38 301 SER A O 1
ATOM 2428 N N . ASN A 1 302 ? 16.228 6.751 12.995 1.00 86.56 302 ASN A N 1
ATOM 2429 C CA . ASN A 1 302 ? 15.297 7.497 13.845 1.00 86.56 302 ASN A CA 1
ATOM 2430 C C . ASN A 1 302 ? 16.029 8.352 14.890 1.00 86.56 302 ASN A C 1
ATOM 2432 O O . ASN A 1 302 ? 15.631 9.489 15.150 1.00 86.56 302 ASN A O 1
ATOM 2436 N N . GLN A 1 303 ? 17.110 7.827 15.476 1.00 87.62 303 GLN A N 1
ATOM 2437 C CA . GLN A 1 303 ? 17.946 8.579 16.414 1.00 87.62 303 GLN A CA 1
ATOM 2438 C C . GLN A 1 303 ? 18.619 9.770 15.723 1.00 87.62 303 GLN A C 1
ATOM 2440 O O . GLN A 1 303 ? 18.541 10.883 16.241 1.00 87.62 303 GLN A O 1
ATOM 2445 N N . VAL A 1 304 ? 19.207 9.570 14.540 1.00 88.69 304 VAL A N 1
ATOM 2446 C CA . VAL A 1 304 ? 19.821 10.633 13.725 1.00 88.69 304 VAL A CA 1
ATOM 2447 C C . VAL A 1 304 ? 18.800 11.736 13.430 1.00 88.69 304 VAL A C 1
ATOM 2449 O O . VAL A 1 304 ? 19.034 12.888 13.791 1.00 88.69 304 VAL A O 1
ATOM 2452 N N . SER A 1 305 ? 17.611 11.386 12.928 1.00 87.19 305 SER A N 1
ATOM 2453 C CA . SER A 1 305 ? 16.547 12.367 12.671 1.00 87.19 305 SER A CA 1
ATOM 2454 C C . SER A 1 305 ? 16.065 13.097 13.930 1.00 87.19 305 SER A C 1
ATOM 2456 O O . SER A 1 305 ? 15.628 14.247 13.858 1.00 87.19 305 SER A O 1
ATOM 2458 N N . SER A 1 306 ? 16.121 12.459 15.104 1.00 86.44 306 SER A N 1
ATOM 2459 C CA . SER A 1 306 ? 15.777 13.117 16.371 1.00 86.44 306 SER A CA 1
ATOM 2460 C C . SER A 1 306 ? 16.807 14.177 16.777 1.00 86.44 306 SER A C 1
ATOM 2462 O O . SER A 1 306 ? 16.420 15.259 17.222 1.00 86.44 306 SER A O 1
ATOM 2464 N N . TYR A 1 307 ? 18.099 13.909 16.561 1.00 86.44 307 TYR A N 1
ATOM 2465 C CA . TYR A 1 307 ? 19.178 14.863 16.820 1.00 86.44 307 TYR A CA 1
ATOM 2466 C C . TYR A 1 307 ? 19.134 16.051 15.855 1.00 86.44 307 TYR A C 1
ATOM 2468 O O . TYR A 1 307 ? 19.276 17.192 16.297 1.00 86.44 307 TYR A O 1
ATOM 2476 N N . GLU A 1 308 ? 18.844 15.805 14.573 1.00 84.69 308 GLU A N 1
ATOM 2477 C CA . GLU A 1 308 ? 18.654 16.858 13.564 1.00 84.69 308 GLU A CA 1
ATOM 2478 C C . GLU A 1 308 ? 17.517 17.810 13.952 1.00 84.69 308 GLU A C 1
ATOM 2480 O O . GLU A 1 308 ? 17.682 19.028 13.931 1.00 84.69 308 GLU A O 1
ATOM 2485 N N . ARG A 1 309 ? 16.372 17.272 14.396 1.00 83.94 309 ARG A N 1
ATOM 2486 C CA . ARG A 1 309 ? 15.236 18.089 14.867 1.00 83.94 309 ARG A CA 1
ATOM 2487 C C . ARG A 1 309 ? 15.553 18.880 16.132 1.00 83.94 309 ARG A C 1
ATOM 2489 O O . ARG A 1 309 ? 14.992 19.954 16.331 1.00 83.94 309 ARG A O 1
ATOM 2496 N N . ALA A 1 310 ? 16.423 18.349 16.986 1.00 84.12 310 ALA A N 1
ATOM 2497 C CA . ALA A 1 310 ? 16.899 19.034 18.182 1.00 84.12 310 ALA A CA 1
ATOM 2498 C C . ALA A 1 310 ? 18.010 20.062 17.886 1.00 84.12 310 ALA A C 1
ATOM 2500 O O . ALA A 1 310 ? 18.465 20.727 18.814 1.00 84.12 310 ALA A O 1
ATOM 2501 N N . ASN A 1 311 ? 18.436 20.198 16.621 1.00 77.31 311 ASN A N 1
ATOM 2502 C CA . ASN A 1 311 ? 19.548 21.044 16.182 1.00 77.31 311 ASN A CA 1
ATOM 2503 C C . ASN A 1 311 ? 20.855 20.761 16.950 1.00 77.31 311 ASN A C 1
ATOM 2505 O O . ASN A 1 311 ? 21.644 21.662 17.234 1.00 77.31 311 ASN A O 1
ATOM 2509 N N . ASN A 1 312 ? 21.056 19.494 17.326 1.00 73.06 312 ASN A N 1
ATOM 2510 C CA . ASN A 1 312 ? 22.175 19.062 18.148 1.00 73.06 312 ASN A CA 1
ATOM 2511 C C . ASN A 1 312 ? 23.227 18.335 17.288 1.00 73.06 312 ASN A C 1
ATOM 2513 O O . ASN A 1 312 ? 23.088 17.145 17.004 1.00 73.06 312 ASN A O 1
ATOM 2517 N N . CYS A 1 313 ? 24.283 19.055 16.900 1.00 67.50 313 CYS A N 1
ATOM 2518 C CA . CYS A 1 313 ? 25.394 18.557 16.077 1.00 67.50 313 CYS A CA 1
ATOM 2519 C C . CYS A 1 313 ? 26.633 18.158 16.908 1.00 67.50 313 CYS A C 1
ATOM 2521 O O . CYS A 1 313 ? 27.769 18.393 16.495 1.00 67.50 313 CYS A O 1
ATOM 2523 N N . ASP A 1 314 ? 26.426 17.573 18.088 1.00 81.75 314 ASP A N 1
ATOM 2524 C CA . ASP A 1 314 ? 27.505 17.118 18.972 1.00 81.75 314 ASP A CA 1
ATOM 2525 C C . ASP A 1 314 ? 28.252 15.876 18.437 1.00 81.75 314 ASP A C 1
ATOM 2527 O O . ASP A 1 314 ? 27.795 15.159 17.547 1.00 81.75 314 ASP A O 1
ATOM 2531 N N . SER A 1 315 ? 29.377 15.522 19.072 1.00 83.94 315 SER A N 1
ATOM 2532 C CA . SER A 1 315 ? 30.140 14.288 18.786 1.00 83.94 315 SER A CA 1
ATOM 2533 C C . SER A 1 315 ? 29.281 13.008 18.808 1.00 83.94 315 SER A C 1
ATOM 2535 O O . SER A 1 315 ? 29.548 12.072 18.054 1.00 83.94 315 SER A O 1
ATOM 2537 N N . ARG A 1 316 ? 28.208 12.978 19.612 1.00 84.81 316 ARG A N 1
ATOM 2538 C CA . ARG A 1 316 ? 27.252 11.856 19.664 1.00 84.81 316 ARG A CA 1
ATOM 2539 C C . ARG A 1 316 ? 26.428 11.713 18.384 1.00 84.81 316 ARG A C 1
ATOM 2541 O O . ARG A 1 316 ? 26.140 10.588 17.987 1.00 84.81 316 ARG A O 1
ATOM 2548 N N . TYR A 1 317 ? 26.059 12.825 17.746 1.00 88.06 317 TYR A N 1
ATOM 2549 C CA . TYR A 1 317 ? 25.367 12.806 16.457 1.00 88.06 317 TYR A CA 1
ATOM 2550 C C . TYR A 1 317 ? 26.268 12.187 15.386 1.00 88.06 317 TYR A C 1
ATOM 2552 O O . TYR A 1 317 ? 25.856 11.247 14.708 1.00 88.06 317 TYR A O 1
ATOM 2560 N N . GLN A 1 318 ? 27.525 12.638 15.313 1.00 88.19 318 GLN A N 1
ATOM 2561 C CA . GLN A 1 318 ? 28.494 12.111 14.354 1.00 88.19 318 GLN A CA 1
ATOM 2562 C C . GLN A 1 318 ? 28.734 10.608 14.557 1.00 88.19 318 GLN A C 1
ATOM 2564 O O . GLN A 1 318 ? 28.688 9.847 13.596 1.00 88.19 318 GLN A O 1
ATOM 2569 N N . GLN A 1 319 ? 28.873 10.159 15.810 1.00 91.25 319 GLN A N 1
ATOM 2570 C CA . GLN A 1 319 ? 29.005 8.736 16.129 1.00 91.25 319 GLN A CA 1
ATOM 2571 C C . GLN A 1 319 ? 27.802 7.912 15.638 1.00 91.25 319 GLN A C 1
ATOM 2573 O O . GLN A 1 319 ? 27.985 6.856 15.036 1.00 91.25 319 GLN A O 1
ATOM 2578 N N . ARG A 1 320 ? 26.565 8.374 15.874 1.00 91.06 320 ARG A N 1
ATOM 2579 C CA . ARG A 1 320 ? 25.356 7.665 15.415 1.00 91.06 320 ARG A CA 1
ATOM 2580 C C . ARG A 1 320 ? 25.230 7.643 13.899 1.00 91.06 320 ARG A C 1
ATOM 2582 O O . ARG A 1 320 ? 24.775 6.642 13.351 1.00 91.06 320 ARG A O 1
ATOM 2589 N N . LEU A 1 321 ? 25.645 8.716 13.233 1.00 90.44 321 LEU A N 1
ATOM 2590 C CA . LEU A 1 321 ? 25.674 8.791 11.779 1.00 90.44 321 LEU A CA 1
ATOM 2591 C C . LEU A 1 321 ? 26.685 7.798 11.185 1.00 90.44 321 LEU A C 1
ATOM 2593 O O . LEU A 1 321 ? 26.369 7.126 10.205 1.00 90.44 321 LEU A O 1
ATOM 2597 N N . ASP A 1 322 ? 27.866 7.664 11.789 1.00 92.44 322 ASP A N 1
ATOM 2598 C CA . ASP A 1 322 ? 28.886 6.709 11.344 1.00 92.44 322 ASP A CA 1
ATOM 2599 C C . ASP A 1 322 ? 28.458 5.253 11.620 1.00 92.44 322 ASP A C 1
ATOM 2601 O O . ASP A 1 322 ? 28.596 4.393 10.750 1.00 92.44 322 ASP A O 1
ATOM 2605 N N . GLU A 1 323 ? 27.840 4.977 12.779 1.00 92.88 323 GLU A N 1
ATOM 2606 C CA . GLU A 1 323 ? 27.220 3.674 13.077 1.00 92.88 323 GLU A CA 1
ATOM 2607 C C . GLU A 1 323 ? 26.114 3.319 12.068 1.00 92.88 323 GLU A C 1
ATOM 2609 O O . GLU A 1 323 ? 26.011 2.165 11.646 1.00 92.88 323 GLU A O 1
ATOM 2614 N N . LEU A 1 324 ? 25.294 4.300 11.666 1.00 92.12 324 LEU A N 1
ATOM 2615 C CA . LEU A 1 324 ? 24.245 4.113 10.663 1.00 92.12 324 LEU A CA 1
ATOM 2616 C C . LEU A 1 324 ? 24.841 3.731 9.307 1.00 92.12 324 LEU A C 1
ATOM 2618 O O . LEU A 1 324 ? 24.380 2.763 8.703 1.00 92.12 324 LEU A O 1
ATOM 2622 N N . ARG A 1 325 ? 25.878 4.447 8.851 1.00 92.06 325 ARG A N 1
ATOM 2623 C CA . ARG A 1 325 ? 26.559 4.136 7.584 1.00 92.06 325 ARG A CA 1
ATOM 2624 C C . ARG A 1 325 ? 27.161 2.736 7.602 1.00 92.06 325 ARG A C 1
ATOM 2626 O O . ARG A 1 325 ? 26.883 1.955 6.701 1.00 92.06 325 ARG A O 1
ATOM 2633 N N . ALA A 1 326 ? 27.887 2.377 8.662 1.00 92.38 326 ALA A N 1
ATOM 2634 C CA . ALA A 1 326 ? 28.480 1.046 8.794 1.00 92.38 326 ALA A CA 1
ATOM 2635 C C . ALA A 1 326 ? 27.418 -0.072 8.809 1.00 92.38 326 ALA A C 1
ATOM 2637 O O . ALA A 1 326 ? 27.603 -1.131 8.207 1.00 92.38 326 ALA A O 1
ATOM 2638 N N . ALA A 1 327 ? 26.278 0.156 9.473 1.00 91.12 327 ALA A N 1
ATOM 2639 C CA . ALA A 1 327 ? 25.162 -0.787 9.462 1.00 91.12 327 ALA A CA 1
ATOM 2640 C C . ALA A 1 327 ? 24.542 -0.931 8.060 1.00 91.12 327 ALA A C 1
ATOM 2642 O O . ALA A 1 327 ? 24.218 -2.048 7.657 1.00 91.12 327 ALA A O 1
ATOM 2643 N N . GLN A 1 328 ? 24.400 0.171 7.316 1.00 89.69 328 GLN A N 1
ATOM 2644 C CA . GLN A 1 328 ? 23.881 0.179 5.945 1.00 89.69 328 GLN A CA 1
ATOM 2645 C C . GLN A 1 328 ? 24.828 -0.508 4.954 1.00 89.69 328 GLN A C 1
ATOM 2647 O O . GLN A 1 328 ? 24.364 -1.296 4.134 1.00 89.69 328 GLN A O 1
ATOM 2652 N N . GLU A 1 329 ? 26.137 -0.271 5.055 1.00 91.00 329 GLU A N 1
ATOM 2653 C CA . GLU A 1 329 ? 27.156 -0.938 4.233 1.00 91.00 329 GLU A CA 1
ATOM 2654 C C . GLU A 1 329 ? 27.132 -2.452 4.458 1.00 91.00 329 GLU A C 1
ATOM 2656 O O . GLU A 1 329 ? 26.964 -3.226 3.517 1.00 91.00 329 GLU A O 1
ATOM 2661 N N . ARG A 1 330 ? 27.171 -2.890 5.722 1.00 91.75 330 ARG A N 1
ATOM 2662 C CA . ARG A 1 330 ? 27.103 -4.318 6.057 1.00 91.75 330 ARG A CA 1
ATOM 2663 C C . ARG A 1 330 ? 25.784 -4.963 5.626 1.00 91.75 330 ARG A C 1
ATOM 2665 O O . ARG A 1 330 ? 25.754 -6.129 5.230 1.00 91.75 330 ARG A O 1
ATOM 2672 N N . LEU A 1 331 ? 24.679 -4.223 5.722 1.00 88.50 331 LEU A N 1
ATOM 2673 C CA . LEU A 1 331 ? 23.375 -4.674 5.246 1.00 88.50 331 LEU A CA 1
ATOM 2674 C C . LEU A 1 331 ? 23.381 -4.875 3.726 1.00 88.50 331 LEU A C 1
ATOM 2676 O O . LEU A 1 331 ? 22.849 -5.883 3.255 1.00 88.50 331 LEU A O 1
ATOM 2680 N N . LEU A 1 332 ? 23.977 -3.946 2.974 1.00 87.12 332 LEU A N 1
ATOM 2681 C CA . LEU A 1 332 ? 24.125 -4.050 1.525 1.00 87.12 332 LEU A CA 1
ATOM 2682 C C . LEU A 1 332 ? 24.944 -5.293 1.159 1.00 87.12 332 LEU A C 1
ATOM 2684 O O . LEU A 1 332 ? 24.459 -6.125 0.396 1.00 87.12 332 LEU A O 1
ATOM 2688 N N . GLU A 1 333 ? 26.108 -5.482 1.783 1.00 89.44 333 GLU A N 1
ATOM 2689 C CA . GLU A 1 333 ? 26.979 -6.642 1.553 1.00 89.44 333 GLU A CA 1
ATOM 2690 C C . GLU A 1 333 ? 26.256 -7.976 1.788 1.00 89.44 333 GLU A C 1
ATOM 2692 O O . GLU A 1 333 ? 26.252 -8.854 0.921 1.00 89.44 333 GLU A O 1
ATOM 2697 N N . LEU A 1 334 ? 25.600 -8.148 2.944 1.00 87.19 334 LEU A N 1
ATOM 2698 C CA . LEU A 1 334 ? 24.885 -9.395 3.242 1.00 87.19 334 LEU A CA 1
ATOM 2699 C C . LEU A 1 334 ? 23.692 -9.617 2.307 1.00 87.19 334 LEU A C 1
ATOM 2701 O O . LEU A 1 334 ? 23.415 -10.758 1.929 1.00 87.19 334 LEU A O 1
ATOM 2705 N N . THR A 1 335 ? 23.003 -8.543 1.915 1.00 84.88 335 THR A N 1
ATOM 2706 C CA . THR A 1 335 ? 21.898 -8.617 0.953 1.00 84.88 335 THR A CA 1
ATOM 2707 C C . THR A 1 335 ? 22.406 -9.048 -0.423 1.00 84.88 335 THR A C 1
ATOM 2709 O O . THR A 1 335 ? 21.809 -9.924 -1.045 1.00 84.88 335 THR A O 1
ATOM 2712 N N . GLU A 1 336 ? 23.542 -8.521 -0.882 1.00 86.06 336 GLU A N 1
ATOM 2713 C CA . GLU A 1 336 ? 24.173 -8.940 -2.136 1.00 86.06 336 GLU A CA 1
ATOM 2714 C C . GLU A 1 336 ? 24.629 -10.402 -2.101 1.00 86.06 336 GLU A C 1
ATOM 2716 O O . GLU A 1 336 ? 24.397 -11.141 -3.062 1.00 86.06 336 GLU A O 1
ATOM 2721 N N . VAL A 1 337 ? 25.232 -10.849 -0.993 1.00 87.25 337 VAL A N 1
ATOM 2722 C CA . VAL A 1 337 ? 25.612 -12.258 -0.804 1.00 87.25 337 VAL A CA 1
ATOM 2723 C C . VAL A 1 337 ? 24.381 -13.159 -0.881 1.00 87.25 337 VAL A C 1
ATOM 2725 O O . VAL A 1 337 ? 24.407 -14.167 -1.592 1.00 87.25 337 VAL A O 1
ATOM 2728 N N . ARG A 1 338 ? 23.286 -12.794 -0.203 1.00 85.19 338 ARG A N 1
ATOM 2729 C CA . ARG A 1 338 ? 22.028 -13.553 -0.245 1.00 85.19 338 ARG A CA 1
ATOM 2730 C C . ARG A 1 338 ? 21.442 -13.597 -1.653 1.00 85.19 338 ARG A C 1
ATOM 2732 O O . ARG A 1 338 ? 21.118 -14.673 -2.146 1.00 85.19 338 ARG A O 1
ATOM 2739 N N . ASN A 1 339 ? 21.367 -12.455 -2.330 1.00 82.94 339 ASN A N 1
ATOM 2740 C CA . ASN A 1 339 ? 20.846 -12.371 -3.695 1.00 82.94 339 ASN A CA 1
ATOM 2741 C C . ASN A 1 339 ? 21.681 -13.221 -4.665 1.00 82.94 339 ASN A C 1
ATOM 2743 O O . ASN A 1 339 ? 21.132 -13.926 -5.510 1.00 82.94 339 ASN A O 1
ATOM 2747 N N . ARG A 1 340 ? 23.010 -13.238 -4.500 1.00 84.06 340 ARG A N 1
ATOM 2748 C CA . ARG A 1 340 ? 23.903 -14.099 -5.287 1.00 84.06 340 ARG A CA 1
ATOM 2749 C C . ARG A 1 340 ? 23.626 -15.583 -5.046 1.00 84.06 340 ARG A C 1
ATOM 2751 O O . ARG A 1 340 ? 23.498 -16.329 -6.014 1.00 84.06 340 ARG A O 1
ATOM 2758 N N . LYS A 1 341 ? 23.477 -16.005 -3.785 1.00 83.94 341 LYS A N 1
ATOM 2759 C CA . LYS A 1 341 ? 23.131 -17.394 -3.436 1.00 83.94 341 LYS A CA 1
ATOM 2760 C C . LYS A 1 341 ? 21.790 -17.824 -4.025 1.00 83.94 341 LYS A C 1
ATOM 2762 O O . LYS A 1 341 ? 21.700 -18.909 -4.601 1.00 83.94 341 LYS A O 1
ATOM 2767 N N . LEU A 1 342 ? 20.772 -16.966 -3.933 1.00 79.56 342 LEU A N 1
ATOM 2768 C CA . LEU A 1 342 ? 19.458 -17.211 -4.532 1.00 79.56 342 LEU A CA 1
ATOM 2769 C C . LEU A 1 342 ? 19.593 -17.416 -6.045 1.00 79.56 342 LEU A C 1
ATOM 2771 O O . LEU A 1 342 ? 19.078 -18.389 -6.592 1.00 79.56 342 LEU A O 1
ATOM 2775 N N . MET A 1 343 ? 20.381 -16.577 -6.716 1.00 77.56 343 MET A N 1
ATOM 2776 C CA . MET A 1 343 ? 20.647 -16.710 -8.148 1.00 77.56 343 MET A CA 1
ATOM 2777 C C . MET A 1 343 ? 21.412 -17.985 -8.524 1.00 77.56 343 MET A C 1
ATOM 2779 O O . MET A 1 343 ? 21.102 -18.624 -9.535 1.00 77.56 343 MET A O 1
ATOM 2783 N N . GLU A 1 344 ? 22.387 -18.397 -7.718 1.00 82.06 344 GLU A N 1
ATOM 2784 C CA . GLU A 1 344 ? 23.114 -19.654 -7.907 1.00 82.06 344 GLU A CA 1
ATOM 2785 C C . GLU A 1 344 ? 22.216 -20.878 -7.689 1.00 82.06 344 GLU A C 1
ATOM 2787 O O . GLU A 1 344 ? 22.270 -21.822 -8.483 1.00 82.06 344 GLU A O 1
ATOM 2792 N N . LYS A 1 345 ? 21.345 -20.856 -6.670 1.00 81.12 345 LYS A N 1
ATOM 2793 C CA . LYS A 1 345 ? 20.319 -21.887 -6.436 1.00 81.12 345 LYS A CA 1
ATOM 2794 C C . LYS A 1 345 ? 19.415 -22.031 -7.665 1.00 81.12 345 LYS A C 1
ATOM 2796 O O . LYS A 1 345 ? 19.357 -23.115 -8.239 1.00 81.12 345 LYS A O 1
ATOM 2801 N N . LYS A 1 346 ? 18.884 -20.926 -8.203 1.00 75.75 346 LYS A N 1
ATOM 2802 C CA . LYS A 1 346 ? 18.084 -20.944 -9.446 1.00 75.75 346 LYS A CA 1
ATOM 2803 C C . LYS A 1 346 ? 18.820 -21.529 -10.647 1.00 75.75 346 LYS A C 1
ATOM 2805 O O . LYS A 1 346 ? 18.212 -22.168 -11.507 1.00 75.75 346 LYS A O 1
ATOM 2810 N N . ARG A 1 347 ? 20.117 -21.237 -10.798 1.00 79.38 347 ARG A N 1
ATOM 2811 C CA . ARG A 1 347 ? 20.923 -21.797 -11.897 1.00 79.38 347 ARG A CA 1
ATOM 2812 C C . ARG A 1 347 ? 21.066 -23.311 -11.744 1.00 79.38 347 ARG A C 1
ATOM 2814 O O . ARG A 1 347 ? 20.898 -24.018 -12.736 1.00 79.38 347 ARG A O 1
ATOM 2821 N N . ARG A 1 348 ? 21.316 -23.799 -10.525 1.00 81.75 348 ARG A N 1
ATOM 2822 C CA . ARG A 1 348 ? 21.391 -25.237 -10.221 1.00 81.75 348 ARG A CA 1
ATOM 2823 C C . ARG A 1 348 ? 20.059 -25.941 -10.482 1.00 81.75 348 ARG A C 1
ATOM 2825 O O . ARG A 1 348 ? 20.046 -26.944 -11.193 1.00 81.75 348 ARG A O 1
ATOM 2832 N N . ASP A 1 349 ? 18.951 -25.377 -10.014 1.00 80.56 349 ASP A N 1
ATOM 2833 C CA . ASP A 1 349 ? 17.619 -25.976 -10.175 1.00 80.56 349 ASP A CA 1
ATOM 2834 C C . ASP A 1 349 ? 17.210 -26.073 -11.653 1.00 80.56 349 ASP A C 1
ATOM 2836 O O . ASP A 1 349 ? 16.730 -27.114 -12.108 1.00 80.56 349 ASP A O 1
ATOM 2840 N N . ARG A 1 350 ? 17.502 -25.035 -12.452 1.00 77.62 350 ARG A N 1
ATOM 2841 C CA . ARG A 1 350 ? 17.293 -25.063 -13.912 1.00 77.62 350 ARG A CA 1
ATOM 2842 C C . ARG A 1 350 ? 18.131 -26.137 -14.610 1.00 77.62 350 ARG A C 1
ATOM 2844 O O . ARG A 1 350 ? 17.629 -26.822 -15.498 1.00 77.62 350 ARG A O 1
ATOM 2851 N N . GLN A 1 351 ? 19.391 -26.315 -14.213 1.00 75.38 351 GLN A N 1
ATOM 2852 C CA . GLN A 1 351 ? 20.256 -27.358 -14.777 1.00 75.38 351 GLN A CA 1
ATOM 2853 C C . GLN A 1 351 ? 19.782 -28.772 -14.416 1.00 75.38 351 GLN A C 1
ATOM 2855 O O . GLN A 1 351 ? 19.891 -29.676 -15.242 1.00 75.38 351 GLN A O 1
ATOM 2860 N N . LEU A 1 352 ? 19.250 -28.971 -13.208 1.00 74.31 352 LEU A N 1
ATOM 2861 C CA . LEU A 1 352 ? 18.694 -30.253 -12.771 1.00 74.31 352 LEU A CA 1
ATOM 2862 C C . LEU A 1 352 ? 17.406 -30.608 -13.521 1.00 74.31 352 LEU A C 1
ATOM 2864 O O . LEU A 1 352 ? 17.237 -31.765 -13.905 1.00 74.31 352 LEU A O 1
ATOM 2868 N N . MET A 1 353 ? 16.532 -29.631 -13.785 1.00 70.75 353 MET A N 1
ATOM 2869 C CA . MET A 1 353 ? 15.330 -29.856 -14.597 1.00 70.75 353 MET A CA 1
ATOM 2870 C C . MET A 1 353 ? 15.666 -30.200 -16.051 1.00 70.75 353 MET A C 1
ATOM 2872 O O . MET A 1 353 ? 15.088 -31.131 -16.602 1.00 70.75 353 MET A O 1
ATOM 2876 N N . ASN A 1 354 ? 16.660 -29.536 -16.645 1.00 68.38 354 ASN A N 1
ATOM 2877 C CA . ASN A 1 354 ? 17.087 -29.827 -18.017 1.00 68.38 354 ASN A CA 1
ATOM 2878 C C . ASN A 1 354 ? 17.801 -31.181 -18.180 1.00 68.38 354 ASN A C 1
ATOM 2880 O O . ASN A 1 354 ? 17.926 -31.647 -19.302 1.00 68.38 354 ASN A O 1
ATOM 2884 N N . LYS A 1 355 ? 18.285 -31.802 -17.094 1.00 68.62 355 LYS A N 1
ATOM 2885 C CA . LYS A 1 355 ? 18.897 -33.146 -17.108 1.00 68.62 355 LYS A CA 1
ATOM 2886 C C . LYS A 1 355 ? 17.894 -34.290 -16.906 1.00 68.62 355 LYS A C 1
ATOM 2888 O O . LYS A 1 355 ? 18.284 -35.449 -17.010 1.00 68.62 355 LYS A O 1
ATOM 2893 N N . ARG A 1 356 ? 16.650 -33.982 -16.525 1.00 56.09 356 ARG A N 1
ATOM 2894 C CA . ARG A 1 356 ? 15.572 -34.966 -16.309 1.00 56.09 356 ARG A CA 1
ATOM 2895 C C . ARG A 1 356 ? 14.652 -35.137 -17.525 1.00 56.09 356 ARG A C 1
ATOM 2897 O O . ARG A 1 356 ? 13.811 -36.031 -17.495 1.00 56.09 356 ARG A O 1
ATOM 2904 N N . ASN A 1 357 ? 14.840 -34.312 -18.553 1.00 44.88 357 ASN A N 1
ATOM 2905 C CA . ASN A 1 357 ? 14.304 -34.481 -19.905 1.00 44.88 357 ASN A CA 1
ATOM 2906 C C . ASN A 1 357 ? 15.429 -34.955 -20.825 1.00 44.88 357 ASN A 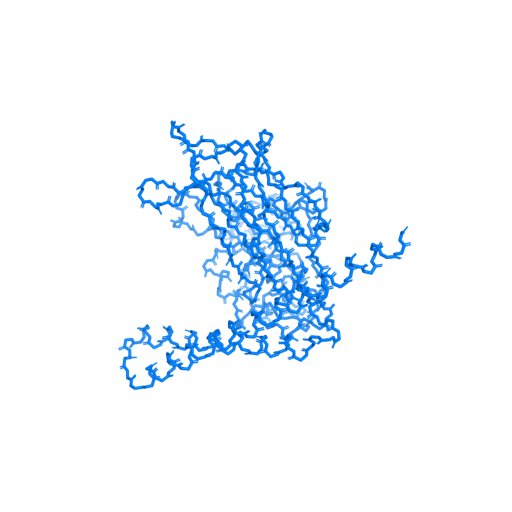C 1
ATOM 2908 O O . ASN A 1 357 ? 15.099 -35.578 -21.856 1.00 44.88 357 ASN A O 1
#